Protein AF-A0A2G9LQ14-F1 (afdb_monomer)

Radius of gyration: 19.02 Å; Cα contacts (8 Å, |Δi|>4): 353; chains: 1; bounding box: 50×39×52 Å

Sequence (218 aa):
MVTSELLLNKRNDLEQLVGHGHMELAAYDLLLHARLEYNSDLERATEEILTAMDCNYQSELSEKLTIRSKLTGLVETFGHKPAYIFVLNYDNNIHKEHAVSANYSRDCIGKHITDKEILPDMKKIAYEDNAILFDPKGYIVATNTILVNVDPSDIIGGRRGGNEELGFANKVGSRHHFAIGASYHLLGTVVYTLSETGHVRRFVQGKITFSTVDHETK

Mean predicted aligned error: 5.51 Å

Solvent-accessible surface area (backbone atoms only — not comparable to full-atom values): 11987 Å² total; per-residue (Å²): 129,68,48,72,65,56,53,58,56,48,49,54,56,48,42,70,74,52,58,86,40,61,63,61,52,33,53,49,50,53,53,48,48,55,52,54,51,48,52,52,52,48,51,50,54,39,50,51,51,52,56,70,65,62,64,84,63,89,63,59,71,70,57,55,53,51,52,49,52,51,47,42,51,47,52,60,71,74,46,91,54,55,33,47,34,42,34,35,42,46,47,70,92,80,42,47,86,36,48,50,61,56,98,71,89,58,93,45,53,71,40,44,65,80,42,75,84,38,54,72,49,48,63,70,51,23,76,46,64,58,26,33,34,19,26,78,86,33,28,27,75,44,51,50,21,42,76,36,90,27,66,45,35,62,74,65,74,67,41,96,62,61,45,60,79,61,45,39,76,57,92,70,62,67,71,58,46,46,38,31,9,35,9,44,65,38,74,82,25,44,20,37,34,36,38,67,73,60,42,43,40,33,16,44,69,41,34,45,75,40,52,72,52,80,82,27,56,119

Structure (mmCIF, N/CA/C/O backbone):
data_AF-A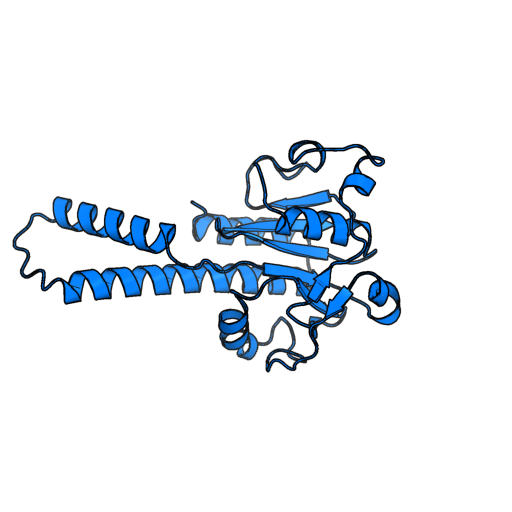0A2G9LQ14-F1
#
_entry.id   AF-A0A2G9LQ14-F1
#
loop_
_atom_site.group_PDB
_atom_site.id
_atom_site.type_symbol
_atom_site.label_atom_id
_atom_site.label_alt_id
_atom_site.label_comp_id
_atom_site.label_asym_id
_atom_site.label_entity_id
_atom_site.label_seq_id
_atom_site.pdbx_PDB_ins_code
_atom_site.Cartn_x
_atom_site.Cartn_y
_atom_site.Cartn_z
_atom_site.occupancy
_atom_site.B_iso_or_equiv
_atom_site.auth_seq_id
_atom_site.auth_comp_id
_atom_site.auth_asym_id
_atom_site.auth_atom_id
_atom_site.pdbx_PDB_model_num
ATOM 1 N N . MET A 1 1 ? -5.863 11.973 11.041 1.00 62.75 1 MET A N 1
ATOM 2 C CA . MET A 1 1 ? -6.252 10.555 10.900 1.00 62.75 1 MET A CA 1
ATOM 3 C C . MET A 1 1 ? -6.837 10.382 9.514 1.00 62.75 1 MET A C 1
ATOM 5 O O . MET A 1 1 ? -7.622 11.231 9.113 1.00 62.75 1 MET A O 1
ATOM 9 N N . VAL A 1 2 ? -6.433 9.347 8.778 1.00 79.12 2 VAL A N 1
ATOM 10 C CA . VAL A 1 2 ? -7.028 9.054 7.468 1.00 79.12 2 VAL A CA 1
ATOM 11 C C . VAL A 1 2 ? -8.429 8.490 7.676 1.00 79.12 2 VAL A C 1
ATOM 13 O O . VAL A 1 2 ? -8.584 7.474 8.357 1.00 79.12 2 VAL A O 1
ATOM 16 N N . THR A 1 3 ? -9.437 9.160 7.121 1.00 83.69 3 THR A N 1
ATOM 17 C CA . THR A 1 3 ? -10.833 8.716 7.189 1.00 83.69 3 THR A CA 1
ATOM 18 C C . THR A 1 3 ? -11.127 7.695 6.091 1.00 83.69 3 THR A C 1
ATOM 20 O O . THR A 1 3 ? -10.513 7.714 5.023 1.00 83.69 3 THR A O 1
ATOM 23 N N . SER A 1 4 ? -12.095 6.810 6.336 1.00 83.69 4 SER A N 1
ATOM 24 C CA . SER A 1 4 ? -12.601 5.879 5.318 1.00 83.69 4 SER A CA 1
ATOM 25 C C . SER A 1 4 ? -13.111 6.621 4.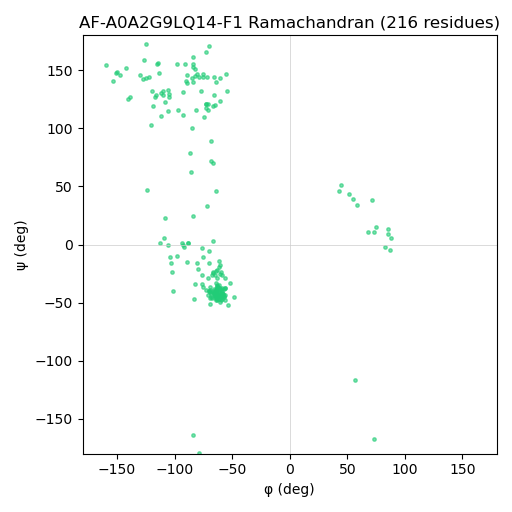079 1.00 83.69 4 SER A C 1
ATOM 27 O O . SER A 1 4 ? -12.864 6.195 2.957 1.00 83.69 4 SER A O 1
ATOM 29 N N . GLU A 1 5 ? -13.762 7.768 4.286 1.00 87.62 5 GLU A N 1
ATOM 30 C CA . GLU A 1 5 ? -14.244 8.647 3.219 1.00 87.62 5 GLU A CA 1
ATOM 31 C C . GLU A 1 5 ? -13.101 9.192 2.354 1.00 87.62 5 GLU A C 1
ATOM 33 O O . GLU A 1 5 ? -13.191 9.154 1.130 1.00 87.62 5 GLU A O 1
ATOM 38 N N . LEU A 1 6 ? -11.989 9.626 2.963 1.00 90.06 6 LEU A N 1
ATOM 39 C CA . LEU A 1 6 ? -10.814 10.081 2.218 1.00 90.06 6 LEU A CA 1
ATOM 40 C C . LEU A 1 6 ? -10.253 8.967 1.328 1.00 90.06 6 LEU A C 1
ATOM 42 O O . LEU A 1 6 ? -9.937 9.222 0.169 1.00 90.06 6 LEU A O 1
ATOM 46 N N . LEU A 1 7 ? -10.136 7.741 1.844 1.00 90.69 7 LEU A N 1
ATOM 47 C CA . LEU A 1 7 ? -9.637 6.614 1.053 1.00 90.69 7 LEU A CA 1
ATOM 48 C C . LEU A 1 7 ? -10.594 6.246 -0.088 1.00 90.69 7 LEU A C 1
ATOM 50 O O . LEU A 1 7 ? -10.158 6.026 -1.213 1.00 90.69 7 LEU A O 1
ATOM 54 N N . LEU A 1 8 ? -11.901 6.237 0.171 1.00 90.69 8 LEU A N 1
ATOM 55 C CA . LEU A 1 8 ? -12.906 5.994 -0.866 1.00 90.69 8 LEU A CA 1
ATOM 56 C C . LEU A 1 8 ? -12.853 7.062 -1.965 1.00 90.69 8 LEU A C 1
ATOM 58 O O . LEU A 1 8 ? -12.862 6.724 -3.145 1.00 90.69 8 LEU A O 1
ATOM 62 N N . ASN A 1 9 ? -12.718 8.337 -1.598 1.00 91.00 9 ASN A N 1
ATOM 63 C CA . ASN A 1 9 ? -12.572 9.423 -2.567 1.00 91.00 9 ASN A CA 1
ATOM 64 C C . ASN A 1 9 ? -11.277 9.275 -3.378 1.00 91.00 9 ASN A C 1
ATOM 66 O O . ASN A 1 9 ? -11.289 9.384 -4.602 1.00 91.00 9 ASN A O 1
ATOM 70 N N . LYS A 1 10 ? -10.169 8.939 -2.711 1.00 93.75 10 LYS A N 1
ATOM 71 C CA . LYS A 1 10 ? -8.866 8.723 -3.351 1.00 93.75 10 LYS A CA 1
ATOM 72 C C . LYS A 1 10 ? -8.839 7.496 -4.265 1.00 93.75 10 LYS A C 1
ATOM 74 O O . LYS A 1 10 ? -8.062 7.479 -5.214 1.00 93.75 10 LYS A O 1
ATOM 79 N N . ARG A 1 11 ? -9.706 6.503 -4.053 1.00 94.56 11 ARG A N 1
ATOM 80 C CA . ARG A 1 11 ? -9.895 5.393 -4.998 1.00 94.56 11 ARG A CA 1
ATOM 81 C C . ARG A 1 11 ? -10.334 5.892 -6.379 1.00 94.56 11 ARG A C 1
ATOM 83 O O . ARG A 1 11 ? -9.811 5.419 -7.382 1.00 94.56 11 ARG A O 1
ATOM 90 N N . ASN A 1 12 ? -11.253 6.858 -6.432 1.00 92.19 12 ASN A N 1
ATOM 91 C CA . ASN A 1 12 ? -11.733 7.425 -7.696 1.00 92.19 12 ASN A CA 1
ATOM 92 C C . ASN A 1 12 ? -10.627 8.210 -8.416 1.00 92.19 12 ASN A C 1
ATOM 94 O O . ASN A 1 12 ? -10.478 8.082 -9.629 1.00 92.19 12 ASN A O 1
ATOM 98 N N . ASP A 1 13 ? -9.819 8.972 -7.669 1.00 93.31 13 ASP A N 1
ATOM 99 C CA . ASP A 1 13 ? -8.634 9.653 -8.214 1.00 93.31 13 ASP A CA 1
ATOM 100 C C . ASP A 1 13 ? -7.661 8.634 -8.836 1.00 93.31 13 ASP A C 1
ATOM 102 O O . ASP A 1 13 ? -7.127 8.853 -9.925 1.00 93.31 13 ASP A O 1
ATOM 106 N N . LEU A 1 14 ? -7.447 7.496 -8.162 1.00 95.06 14 LEU A N 1
ATOM 107 C CA . LEU A 1 14 ? -6.598 6.425 -8.679 1.00 95.06 14 LEU A CA 1
ATOM 108 C C . LEU A 1 14 ? -7.179 5.808 -9.955 1.00 95.06 14 LEU A C 1
ATOM 110 O O . LEU A 1 14 ? -6.438 5.594 -10.907 1.00 95.06 14 LEU A O 1
ATOM 114 N N . GLU A 1 15 ? -8.485 5.548 -9.998 1.00 94.94 15 GLU A N 1
ATOM 115 C CA . GLU A 1 15 ? -9.174 5.015 -11.180 1.00 94.94 15 GLU A CA 1
ATOM 116 C C . GLU A 1 15 ? -9.036 5.933 -12.398 1.00 94.94 15 GLU A C 1
ATOM 118 O O . GLU A 1 15 ? -8.765 5.455 -13.499 1.00 94.94 15 GLU A O 1
ATOM 123 N N . GLN A 1 16 ? -9.100 7.251 -12.205 1.00 93.50 16 GLN A N 1
ATOM 124 C CA . GLN A 1 16 ? -8.811 8.212 -13.274 1.00 93.50 16 GLN A CA 1
ATOM 125 C C . GLN A 1 16 ? -7.344 8.170 -13.721 1.00 93.50 16 GLN A C 1
ATOM 127 O O . GLN A 1 16 ? -7.066 8.289 -14.914 1.00 93.50 16 GLN A O 1
ATOM 132 N N . LEU A 1 17 ? -6.409 7.987 -12.782 1.00 93.75 17 LEU A N 1
ATOM 133 C CA . LEU A 1 17 ? -4.974 7.925 -13.067 1.00 93.75 17 LEU A CA 1
ATOM 134 C C . LEU A 1 17 ? -4.585 6.670 -13.861 1.00 93.75 17 LEU A C 1
ATOM 136 O O . LEU A 1 17 ? -3.788 6.761 -14.794 1.00 93.75 17 LEU A O 1
ATOM 140 N N . VAL A 1 18 ? -5.102 5.500 -13.475 1.00 94.31 18 VAL A N 1
ATOM 141 C CA . VAL A 1 18 ? -4.690 4.202 -14.046 1.00 94.31 18 VAL A CA 1
ATOM 142 C C . VAL A 1 18 ? -5.634 3.695 -15.138 1.00 94.31 18 VAL A C 1
ATOM 144 O O . VAL A 1 18 ? -5.320 2.718 -15.818 1.00 94.31 18 VAL A O 1
ATOM 147 N N . GLY A 1 19 ? -6.797 4.329 -15.319 1.00 89.81 19 GLY A N 1
ATOM 148 C CA . GLY A 1 19 ? -7.824 3.901 -16.265 1.00 89.81 19 GLY A CA 1
ATOM 149 C C . GLY A 1 19 ? -8.270 2.462 -15.994 1.00 89.81 19 GLY A C 1
ATOM 150 O O . GLY A 1 19 ? -8.779 2.140 -14.926 1.00 89.81 19 GLY A O 1
ATOM 151 N N . HIS A 1 20 ? -8.031 1.561 -16.951 1.00 77.81 20 HIS A N 1
ATOM 152 C CA . HIS A 1 20 ? -8.345 0.129 -16.827 1.00 77.81 20 HIS A CA 1
ATOM 153 C C . HIS A 1 20 ? -7.258 -0.692 -16.103 1.00 77.81 20 HIS A C 1
ATOM 155 O O . HIS A 1 20 ? -7.146 -1.899 -16.318 1.00 77.81 20 HIS A O 1
ATOM 161 N N . GLY A 1 21 ? -6.438 -0.064 -15.255 1.00 82.12 21 GLY A N 1
ATOM 162 C CA . GLY A 1 21 ? -5.418 -0.722 -14.432 1.00 82.12 21 GLY A CA 1
ATOM 163 C C . GLY A 1 21 ? -6.012 -1.635 -13.353 1.00 82.12 21 GLY A C 1
ATOM 164 O O . GLY A 1 21 ? -5.937 -1.333 -12.165 1.00 82.12 21 GLY A O 1
ATOM 165 N N . HIS A 1 22 ? -6.598 -2.768 -13.753 1.00 89.25 22 HIS A N 1
ATOM 166 C CA . HIS A 1 22 ? -7.349 -3.669 -12.869 1.00 89.25 22 HIS A CA 1
ATOM 167 C C . HIS A 1 22 ? -6.537 -4.164 -11.665 1.00 89.25 22 HIS A C 1
ATOM 169 O O . HIS A 1 22 ? -7.078 -4.272 -10.567 1.00 89.25 22 HIS A O 1
ATOM 175 N N . MET A 1 23 ? -5.241 -4.431 -11.850 1.00 94.94 23 MET A N 1
ATOM 176 C CA . MET A 1 23 ? -4.362 -4.893 -10.771 1.00 94.94 23 MET A CA 1
ATOM 177 C C . MET A 1 23 ? -4.101 -3.800 -9.731 1.00 94.94 23 MET A C 1
ATOM 179 O O . MET A 1 23 ? -4.090 -4.071 -8.537 1.00 94.94 23 MET A O 1
ATOM 183 N N . GLU A 1 24 ? -3.923 -2.560 -10.177 1.00 97.19 24 GLU A N 1
ATOM 184 C CA . GLU A 1 24 ? -3.645 -1.414 -9.309 1.00 97.19 24 GLU A CA 1
ATOM 185 C C . GLU A 1 24 ? -4.866 -1.035 -8.469 1.00 97.19 24 GLU A C 1
ATOM 187 O O . GLU A 1 24 ? -4.744 -0.774 -7.272 1.00 97.19 24 GLU A O 1
ATOM 192 N N . LEU A 1 25 ? -6.055 -1.083 -9.075 1.00 97.06 25 LEU A N 1
ATOM 193 C CA . LEU A 1 25 ? -7.315 -0.897 -8.359 1.00 97.06 25 LEU A CA 1
ATOM 194 C C . LEU A 1 25 ? -7.558 -2.019 -7.348 1.00 97.06 25 LEU A C 1
ATOM 196 O O . LEU A 1 25 ? -7.894 -1.733 -6.203 1.00 97.06 25 LEU A O 1
ATOM 200 N N . ALA A 1 26 ? -7.311 -3.278 -7.723 1.00 96.88 26 ALA A N 1
ATOM 201 C CA . ALA A 1 26 ? -7.425 -4.403 -6.798 1.00 96.88 26 ALA A CA 1
ATOM 202 C C . ALA A 1 26 ? -6.430 -4.296 -5.629 1.00 96.88 26 ALA A C 1
ATOM 204 O O . ALA A 1 26 ? -6.802 -4.520 -4.479 1.00 96.88 26 ALA A O 1
ATOM 205 N N . ALA A 1 27 ? -5.183 -3.896 -5.898 1.00 97.38 27 ALA A N 1
ATOM 206 C CA . ALA A 1 27 ? -4.180 -3.649 -4.866 1.00 97.38 27 ALA A CA 1
ATOM 207 C C . ALA A 1 27 ? -4.641 -2.566 -3.886 1.00 97.38 27 ALA A C 1
ATOM 209 O O . ALA A 1 27 ? -4.571 -2.760 -2.672 1.00 97.38 27 ALA A O 1
ATOM 210 N N . TYR A 1 28 ? -5.153 -1.447 -4.402 1.00 97.31 28 TYR A N 1
ATOM 211 C CA . TYR A 1 28 ? -5.706 -0.382 -3.573 1.00 97.31 28 TYR A CA 1
ATOM 212 C C . TYR A 1 28 ? -6.893 -0.868 -2.735 1.00 97.31 28 TYR A C 1
ATOM 214 O O . TYR A 1 28 ? -6.948 -0.589 -1.538 1.00 97.31 28 TYR A O 1
ATOM 222 N N . ASP A 1 29 ? -7.802 -1.636 -3.336 1.00 96.12 29 ASP A N 1
ATOM 223 C CA . ASP A 1 29 ? -8.986 -2.177 -2.667 1.00 96.12 29 ASP A CA 1
ATOM 224 C C . ASP A 1 29 ? -8.610 -3.134 -1.521 1.00 96.12 29 ASP A C 1
ATOM 226 O O . ASP A 1 29 ? -9.234 -3.088 -0.460 1.00 96.12 29 ASP A O 1
ATOM 230 N N . LEU A 1 30 ? -7.540 -3.926 -1.664 1.00 96.19 30 LEU A N 1
ATOM 231 C CA . LEU A 1 30 ? -6.997 -4.741 -0.570 1.00 96.19 30 LEU A CA 1
ATOM 232 C C . LEU A 1 30 ? -6.446 -3.886 0.584 1.00 96.19 30 LEU A C 1
ATOM 234 O O . LEU A 1 30 ? -6.714 -4.180 1.752 1.00 96.19 30 LEU A O 1
ATOM 238 N N . LEU A 1 31 ? -5.699 -2.817 0.283 1.00 95.69 31 LEU A N 1
ATOM 239 C CA . LEU A 1 31 ? -5.171 -1.905 1.310 1.00 95.69 31 LEU A CA 1
ATOM 240 C C . LEU A 1 31 ? -6.298 -1.153 2.030 1.00 95.69 31 LEU A C 1
ATOM 242 O O . LEU A 1 31 ? -6.266 -1.002 3.254 1.00 95.69 31 LEU A O 1
ATOM 246 N N . LEU A 1 32 ? -7.313 -0.719 1.279 1.00 94.56 32 LEU A N 1
ATOM 247 C CA . LEU A 1 32 ? -8.524 -0.110 1.815 1.00 94.56 32 LEU A CA 1
ATOM 248 C C . LEU A 1 32 ? -9.262 -1.088 2.731 1.00 94.56 32 LEU A C 1
ATOM 250 O O . LEU A 1 32 ? -9.580 -0.727 3.864 1.00 94.56 32 LEU A O 1
ATOM 254 N N . HIS A 1 33 ? -9.484 -2.328 2.285 1.00 93.88 33 HIS A N 1
ATOM 255 C CA . HIS A 1 33 ? -10.141 -3.355 3.091 1.00 93.88 33 HIS A CA 1
ATOM 256 C C . HIS A 1 33 ? -9.409 -3.580 4.415 1.00 93.88 33 HIS A C 1
ATOM 258 O O . HIS A 1 33 ? -10.036 -3.538 5.471 1.00 93.88 33 HIS A O 1
ATOM 264 N N . ALA A 1 34 ? -8.082 -3.740 4.384 1.00 92.62 34 ALA A N 1
ATOM 265 C CA . ALA A 1 34 ? -7.292 -3.931 5.598 1.00 92.62 34 ALA A CA 1
ATOM 266 C C . ALA A 1 34 ? -7.445 -2.764 6.589 1.00 92.62 34 ALA A C 1
ATOM 268 O O . ALA A 1 34 ? -7.510 -2.976 7.801 1.00 92.62 34 ALA A O 1
ATOM 269 N N . ARG A 1 35 ? -7.542 -1.524 6.091 1.00 91.25 35 ARG A N 1
ATOM 270 C CA . ARG A 1 35 ? -7.769 -0.350 6.943 1.00 91.25 35 ARG A CA 1
ATOM 271 C C . ARG A 1 35 ? -9.186 -0.307 7.516 1.00 91.25 35 ARG A C 1
ATOM 273 O O . ARG A 1 35 ? -9.341 0.005 8.696 1.00 91.25 35 ARG A O 1
ATOM 280 N N . LEU A 1 36 ? -10.204 -0.593 6.706 1.00 90.69 36 LEU A N 1
ATOM 281 C CA . LEU A 1 36 ? -11.602 -0.623 7.151 1.00 90.69 36 LEU A CA 1
ATOM 282 C C . LEU A 1 36 ? -11.829 -1.709 8.203 1.00 90.69 36 LEU A C 1
ATOM 284 O O . LEU A 1 36 ? -12.467 -1.455 9.222 1.00 90.69 36 LEU A O 1
ATOM 288 N N . GLU A 1 37 ? -11.259 -2.890 7.984 1.00 89.81 37 GLU A N 1
ATOM 289 C CA . GLU A 1 37 ? -11.338 -4.000 8.924 1.00 89.81 37 GLU A CA 1
ATOM 290 C C . GLU A 1 37 ? -10.644 -3.666 10.248 1.00 89.81 37 GLU A C 1
ATOM 292 O O . GLU A 1 37 ? -11.234 -3.862 11.307 1.00 89.81 37 GLU A O 1
ATOM 297 N N . TYR A 1 38 ? -9.449 -3.063 10.206 1.00 89.50 38 TYR A N 1
ATOM 298 C CA . TYR A 1 38 ? -8.774 -2.583 11.414 1.00 89.50 38 TYR A CA 1
ATOM 299 C C . TYR A 1 38 ? -9.624 -1.571 12.196 1.00 89.50 38 TYR A C 1
ATOM 301 O O . TYR A 1 38 ? -9.704 -1.652 13.420 1.00 89.50 38 TYR A O 1
ATOM 309 N N . ASN A 1 39 ? -10.281 -0.630 11.510 1.00 87.69 39 ASN A N 1
ATOM 310 C CA . ASN A 1 39 ? -11.163 0.334 12.170 1.00 87.69 39 ASN A CA 1
ATOM 311 C C . ASN A 1 39 ? -12.368 -0.362 12.829 1.00 87.69 39 ASN A C 1
ATOM 313 O O . ASN A 1 39 ? -12.737 -0.009 13.946 1.00 87.69 39 ASN A O 1
ATOM 317 N N . SER A 1 40 ? -12.946 -1.376 12.179 1.00 89.12 40 SER A N 1
ATOM 318 C CA . SER A 1 40 ? -14.042 -2.164 12.755 1.00 89.12 40 SER A CA 1
ATOM 319 C C . SER A 1 40 ? -13.590 -2.981 13.973 1.00 89.12 40 SER A C 1
ATOM 321 O O . SER A 1 40 ? -14.281 -3.007 14.992 1.00 89.12 40 SER A O 1
ATOM 323 N N . ASP A 1 41 ? -12.405 -3.595 13.912 1.00 88.25 41 ASP A N 1
ATOM 324 C CA . ASP A 1 41 ? -11.814 -4.325 15.038 1.00 88.25 41 ASP A CA 1
ATOM 325 C C . ASP A 1 41 ? -11.513 -3.387 16.224 1.00 88.25 41 ASP A C 1
ATOM 327 O O . ASP A 1 41 ? -11.749 -3.755 17.377 1.00 88.25 41 ASP A O 1
ATOM 331 N N . LEU A 1 42 ? -11.055 -2.161 15.950 1.00 87.56 42 LEU A N 1
ATOM 332 C CA . LEU A 1 42 ? -10.821 -1.110 16.945 1.00 87.56 42 LEU A CA 1
ATOM 333 C C . LEU A 1 42 ? -12.119 -0.679 17.645 1.00 87.56 42 LEU A C 1
ATOM 335 O O . LEU A 1 42 ? -12.150 -0.534 18.872 1.00 87.56 42 LEU A O 1
ATOM 339 N N . GLU A 1 43 ? -13.191 -0.472 16.879 1.00 87.12 43 GLU A N 1
ATOM 340 C CA . GLU A 1 43 ? -14.513 -0.154 17.421 1.00 87.12 43 GLU A CA 1
ATOM 341 C C . GLU A 1 43 ? -15.0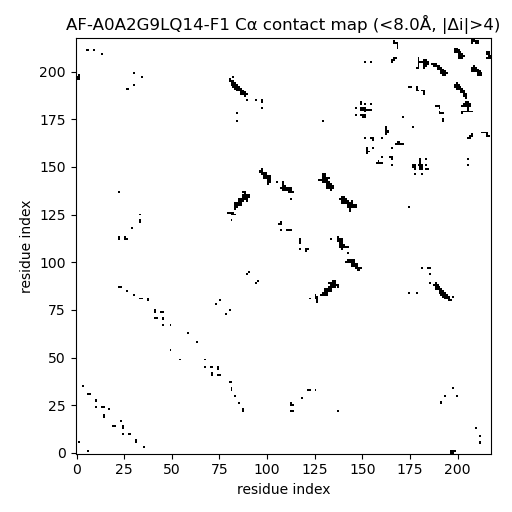29 -1.288 18.305 1.00 87.12 43 GLU A C 1
ATOM 343 O O . GLU A 1 43 ? -15.427 -1.035 19.442 1.00 87.12 43 GLU A O 1
ATOM 348 N N . ARG A 1 44 ? -14.938 -2.539 17.837 1.00 89.38 44 ARG A N 1
ATOM 349 C CA . ARG A 1 44 ? -15.354 -3.712 18.616 1.00 89.38 44 ARG A CA 1
ATOM 350 C C . ARG A 1 44 ? -14.570 -3.836 19.923 1.00 89.38 44 ARG A C 1
ATOM 352 O O . ARG A 1 44 ? -15.184 -3.972 20.975 1.00 89.38 44 ARG A O 1
ATOM 359 N N . ALA A 1 45 ? -13.243 -3.719 19.881 1.00 87.19 45 ALA A N 1
ATOM 360 C CA . ALA A 1 45 ? -12.407 -3.768 21.082 1.00 87.19 45 ALA A CA 1
ATOM 361 C C . ALA A 1 45 ? -12.760 -2.648 22.078 1.00 87.19 45 ALA A C 1
ATOM 363 O O . ALA A 1 45 ? -12.772 -2.863 23.289 1.00 87.19 45 ALA A O 1
ATOM 364 N N . THR A 1 46 ? -13.088 -1.452 21.575 1.00 86.00 46 THR A N 1
ATOM 365 C CA . THR A 1 46 ? -13.543 -0.338 22.420 1.00 86.00 46 THR A CA 1
ATOM 366 C C . THR A 1 46 ? -14.864 -0.683 23.121 1.00 86.00 46 THR A C 1
ATOM 368 O O . THR A 1 46 ? -14.979 -0.470 24.327 1.00 86.00 46 THR A O 1
ATOM 371 N N . GLU A 1 47 ? -15.844 -1.238 22.400 1.00 85.38 47 GLU A N 1
ATOM 372 C CA . GLU A 1 47 ? -17.132 -1.659 22.977 1.00 85.38 47 GLU A CA 1
ATOM 373 C C . GLU A 1 47 ? -16.987 -2.785 24.001 1.00 85.38 47 GLU A C 1
ATOM 375 O O . GLU A 1 47 ? -17.647 -2.769 25.041 1.00 85.38 47 GLU A O 1
ATOM 380 N N . GLU A 1 48 ? -16.111 -3.753 23.737 1.00 86.44 48 GLU A N 1
ATOM 381 C CA . GLU A 1 48 ? -15.826 -4.849 24.663 1.00 86.44 48 GLU A CA 1
ATOM 382 C C . GLU A 1 48 ? -15.250 -4.320 25.981 1.00 86.44 48 GLU A C 1
ATOM 384 O O . GLU A 1 48 ? -15.719 -4.711 27.049 1.00 86.44 48 GLU A O 1
ATOM 389 N N . ILE A 1 49 ? -14.302 -3.376 25.924 1.00 83.75 49 ILE A N 1
ATOM 390 C CA . ILE A 1 49 ? -13.750 -2.721 27.121 1.00 83.75 49 ILE A CA 1
ATOM 391 C C . ILE A 1 49 ? -14.843 -1.943 27.859 1.00 83.75 49 ILE A C 1
ATOM 393 O O . ILE A 1 49 ? -14.982 -2.092 29.071 1.00 83.75 49 ILE A O 1
ATOM 397 N N . LEU A 1 50 ? -15.645 -1.144 27.147 1.00 81.81 50 LEU A N 1
ATOM 398 C CA . LEU A 1 50 ? -16.742 -0.374 27.747 1.00 81.81 50 LEU A CA 1
ATOM 399 C C . LEU A 1 50 ? -17.767 -1.277 28.448 1.00 81.81 50 LEU A C 1
ATOM 401 O O . LEU A 1 50 ? -18.239 -0.942 29.537 1.00 81.81 50 LEU A O 1
ATOM 405 N N . THR A 1 51 ? -18.076 -2.426 27.844 1.00 83.38 51 THR A N 1
ATOM 406 C CA . THR A 1 51 ? -18.986 -3.436 28.399 1.00 83.38 51 THR A CA 1
ATOM 407 C C . THR A 1 51 ? -18.371 -4.121 29.620 1.00 83.38 51 THR A C 1
ATOM 409 O O . THR A 1 51 ? -19.025 -4.243 30.652 1.00 83.38 51 THR A O 1
ATOM 412 N N . ALA A 1 52 ? -17.102 -4.531 29.533 1.00 80.88 52 ALA A N 1
ATOM 413 C CA . ALA A 1 52 ? -16.383 -5.214 30.609 1.00 80.88 52 ALA A CA 1
ATOM 414 C C . ALA A 1 52 ? -16.118 -4.318 31.826 1.00 80.88 52 ALA A C 1
ATOM 416 O O . ALA A 1 52 ? -16.022 -4.817 32.944 1.00 80.88 52 ALA A O 1
ATOM 417 N N . MET A 1 53 ? -16.041 -3.000 31.630 1.00 76.19 53 MET A N 1
ATOM 418 C CA . MET A 1 53 ? -15.971 -2.024 32.720 1.00 76.19 53 MET A CA 1
ATOM 419 C C . MET A 1 53 ? -17.261 -1.957 33.564 1.00 76.19 53 MET A C 1
ATOM 421 O O . MET A 1 53 ? -17.325 -1.135 34.473 1.00 76.19 53 MET A O 1
ATOM 425 N N . ASP A 1 54 ? -18.265 -2.803 33.281 1.00 66.50 54 ASP A N 1
ATOM 426 C CA . ASP A 1 54 ? -19.575 -2.867 33.941 1.00 66.50 54 ASP A CA 1
ATOM 427 C C . ASP A 1 54 ? -20.153 -1.470 34.142 1.00 66.50 54 ASP A C 1
ATOM 429 O O . ASP A 1 54 ? -20.517 -1.032 35.237 1.00 66.50 54 ASP A O 1
ATOM 433 N N . CYS A 1 55 ? -20.162 -0.719 33.042 1.00 55.03 55 CYS A N 1
ATOM 434 C CA . CYS A 1 55 ? -20.713 0.612 33.001 1.00 55.03 55 CYS A CA 1
ATOM 435 C C . CYS A 1 55 ? -22.245 0.548 33.156 1.00 55.03 55 CYS A C 1
ATOM 437 O O . CYS A 1 55 ? -22.978 0.891 32.229 1.00 55.03 55 CYS A O 1
ATOM 439 N N . ASN A 1 56 ? -22.740 0.237 34.361 1.00 49.94 56 ASN A N 1
ATOM 440 C CA . ASN A 1 56 ? -24.035 0.668 34.907 1.00 49.94 56 ASN A CA 1
ATOM 441 C C . ASN A 1 56 ? -24.052 2.205 35.063 1.00 49.94 56 ASN A C 1
ATOM 443 O O . ASN A 1 56 ? -24.401 2.774 36.096 1.00 49.94 56 ASN A O 1
ATOM 447 N N . TYR A 1 57 ? -23.592 2.902 34.029 1.00 51.00 57 TYR A N 1
ATOM 448 C CA . TYR A 1 57 ? -23.271 4.311 34.040 1.00 51.00 57 TYR A CA 1
ATOM 449 C C . TYR A 1 57 ? -24.556 5.096 33.785 1.00 51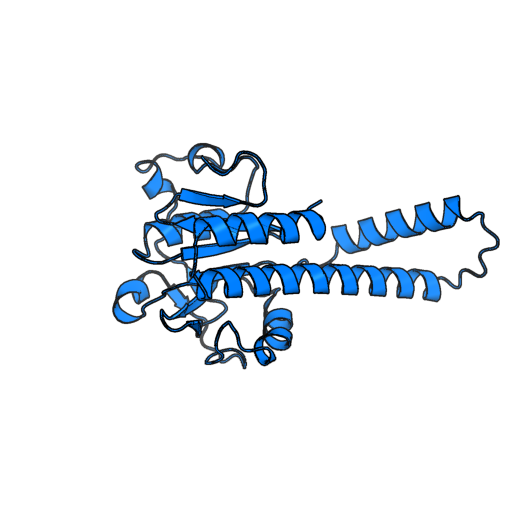.00 57 TYR A C 1
ATOM 451 O O . TYR A 1 57 ? -24.990 5.273 32.640 1.00 51.00 57 TYR A O 1
ATOM 459 N N . GLN A 1 58 ? -25.131 5.617 34.868 1.00 54.50 58 GLN A N 1
ATOM 460 C CA . GLN A 1 58 ? -26.052 6.755 34.847 1.00 54.50 58 GLN A CA 1
ATOM 461 C C . GLN A 1 58 ? -25.314 8.084 34.551 1.00 54.50 58 GLN A C 1
ATOM 463 O O . GLN A 1 58 ? -25.686 9.122 35.085 1.00 54.50 58 GLN A O 1
ATOM 468 N N . SER A 1 59 ? -24.245 8.082 33.743 1.00 59.56 59 SER A N 1
ATOM 469 C CA . SER A 1 59 ? -23.619 9.330 33.287 1.00 59.56 59 SER A CA 1
ATOM 470 C C . SER A 1 59 ? -24.351 9.913 32.091 1.00 59.56 59 SER A C 1
ATOM 472 O O . SER A 1 59 ? -24.924 9.192 31.263 1.00 59.56 59 SER A O 1
ATOM 474 N N . GLU A 1 60 ? -24.283 11.238 31.984 1.00 68.81 60 GLU A N 1
ATOM 475 C CA . GLU A 1 60 ? -24.702 11.973 30.801 1.00 68.81 60 GLU A CA 1
ATOM 476 C C . GLU A 1 60 ? -23.983 11.457 29.542 1.00 68.81 60 GLU A C 1
ATOM 478 O O . GLU A 1 60 ? -22.819 11.048 29.562 1.00 68.81 60 GLU A O 1
ATOM 483 N N . LEU A 1 61 ? -24.685 11.503 28.408 1.00 71.56 61 LEU A N 1
ATOM 484 C CA . LEU A 1 61 ? -24.197 11.051 27.101 1.00 71.56 61 LEU A CA 1
ATOM 485 C C . LEU A 1 61 ? -22.828 11.659 26.719 1.00 71.56 61 LEU A C 1
ATOM 487 O O . LEU A 1 61 ? -22.010 10.996 26.083 1.00 71.56 61 LEU A O 1
ATOM 491 N N . SER A 1 62 ? -22.567 12.899 27.134 1.00 73.62 62 SER A N 1
ATOM 492 C CA . SER A 1 62 ? -21.320 13.643 26.903 1.00 73.62 62 SER A CA 1
ATOM 493 C C . SER A 1 62 ? -20.090 12.970 27.529 1.00 73.62 62 SER A C 1
ATOM 495 O O . SER A 1 62 ? -19.025 12.891 26.907 1.00 73.62 62 SER A O 1
ATOM 497 N N . GLU A 1 63 ? -20.230 12.429 28.738 1.00 77.44 63 GLU A N 1
ATOM 498 C CA . GLU A 1 63 ? -19.149 11.759 29.457 1.00 77.44 63 GLU A CA 1
ATOM 499 C C . GLU A 1 63 ? -18.842 10.394 28.828 1.00 77.44 63 GLU A C 1
ATOM 501 O O . GLU A 1 63 ? -17.676 10.057 28.612 1.00 77.44 63 GLU A O 1
ATOM 506 N N . LYS A 1 64 ? -19.882 9.657 28.405 1.00 73.50 64 LYS A N 1
ATOM 507 C CA . LYS A 1 64 ? -19.736 8.388 27.668 1.00 73.50 64 LYS A CA 1
ATOM 508 C C . LYS A 1 64 ? -18.976 8.571 26.356 1.00 73.50 64 LYS A C 1
ATOM 510 O O . LYS A 1 64 ? -18.056 7.806 26.068 1.00 73.50 64 LYS A O 1
ATOM 515 N N . LEU A 1 65 ? -19.311 9.607 25.586 1.00 79.06 65 LEU A N 1
ATOM 516 C CA . LEU A 1 65 ? -18.607 9.940 24.343 1.00 79.06 65 LEU A CA 1
ATOM 517 C C . LEU A 1 65 ? -17.139 10.311 24.597 1.00 79.06 65 LEU A C 1
ATOM 519 O O . LEU A 1 65 ? -16.260 9.922 23.827 1.00 79.06 65 LEU A O 1
ATOM 523 N N . THR A 1 66 ? -16.860 11.002 25.705 1.00 84.81 66 THR A N 1
ATOM 524 C CA . THR A 1 66 ? -15.494 11.373 26.096 1.00 84.81 66 THR A CA 1
ATOM 525 C C . THR A 1 66 ? -14.657 10.148 26.470 1.00 84.81 66 THR A C 1
ATOM 527 O O . THR A 1 66 ? -13.523 10.017 26.007 1.00 84.81 66 THR A O 1
ATOM 530 N N . ILE A 1 67 ? -15.201 9.235 27.281 1.00 82.44 67 ILE A N 1
ATOM 531 C CA . ILE A 1 67 ? -14.520 7.990 27.671 1.00 82.44 67 ILE A CA 1
ATOM 532 C C . ILE A 1 67 ? -14.272 7.120 26.439 1.00 82.44 67 ILE A C 1
ATOM 534 O O . ILE A 1 67 ? -13.140 6.686 26.227 1.00 82.44 67 ILE A O 1
ATOM 538 N N . ARG A 1 68 ? -15.291 6.939 25.588 1.00 83.62 68 ARG A N 1
ATOM 539 C CA . ARG A 1 68 ? -15.169 6.213 24.318 1.00 83.62 68 ARG A CA 1
ATOM 540 C C . ARG A 1 68 ? -14.031 6.777 23.470 1.00 83.62 68 ARG A C 1
ATOM 542 O O . ARG A 1 68 ? -13.143 6.031 23.085 1.00 83.62 68 ARG A O 1
ATOM 549 N N . SER A 1 69 ? -14.015 8.090 23.235 1.00 84.81 69 SER A N 1
ATOM 550 C CA . SER A 1 69 ? -12.975 8.739 22.428 1.00 84.81 69 SER A CA 1
ATOM 551 C C . SER A 1 69 ? -11.568 8.526 23.001 1.00 84.81 69 SER A C 1
ATOM 553 O O . SER A 1 69 ? -10.643 8.215 22.250 1.00 84.81 69 SER A O 1
ATOM 555 N N . LYS A 1 70 ? -11.404 8.617 24.328 1.00 86.75 70 LYS A N 1
ATOM 556 C CA . LYS A 1 70 ? -10.121 8.339 24.992 1.00 86.75 70 LYS A CA 1
ATOM 557 C C . LYS A 1 70 ? -9.699 6.877 24.850 1.00 86.75 70 LYS A C 1
ATOM 559 O O . LYS A 1 70 ? -8.538 6.622 24.545 1.00 86.75 70 LYS A O 1
ATOM 564 N N . LEU A 1 71 ? -10.618 5.931 25.050 1.00 84.75 71 LEU A N 1
ATOM 565 C CA . LEU A 1 71 ? -10.344 4.499 24.911 1.00 84.75 71 LEU A CA 1
ATOM 566 C C . LEU A 1 71 ? -9.968 4.135 23.478 1.00 84.75 71 LEU A C 1
ATOM 568 O O . LEU A 1 71 ? -8.940 3.498 23.269 1.00 84.75 71 LEU A O 1
ATOM 572 N N . THR A 1 72 ? -10.732 4.608 22.493 1.00 84.19 72 THR A N 1
ATOM 573 C CA . THR A 1 72 ? -10.395 4.431 21.078 1.00 84.19 72 THR A CA 1
ATOM 574 C C . THR A 1 72 ? -9.013 5.005 20.776 1.00 84.19 72 THR A C 1
ATOM 576 O O . THR A 1 72 ? -8.205 4.328 20.149 1.00 84.19 72 THR A O 1
ATOM 579 N N . GLY A 1 73 ? -8.689 6.198 21.290 1.00 82.94 73 GLY A N 1
ATOM 580 C CA . GLY A 1 73 ? -7.359 6.791 21.135 1.00 82.94 73 GLY A CA 1
ATOM 581 C C . GLY A 1 73 ? -6.236 5.964 21.774 1.00 82.94 73 GLY A C 1
ATOM 582 O O . GLY A 1 73 ? -5.149 5.873 21.207 1.00 82.94 73 GLY A O 1
ATOM 583 N N . LEU A 1 74 ? -6.481 5.320 22.919 1.00 83.31 74 LEU A N 1
ATOM 584 C CA . LEU A 1 74 ? -5.514 4.428 23.568 1.00 83.31 74 LEU A CA 1
ATOM 585 C C . LEU A 1 74 ? -5.300 3.144 22.766 1.00 83.31 74 LEU A C 1
ATOM 587 O O . LEU A 1 74 ? -4.156 2.813 22.454 1.00 83.31 74 LEU A O 1
ATOM 591 N N . VAL A 1 75 ? -6.379 2.446 22.397 1.00 80.75 75 VAL A N 1
ATOM 592 C CA . VAL A 1 75 ? -6.287 1.220 21.591 1.00 80.75 75 VAL A CA 1
ATOM 593 C C . VAL A 1 75 ? -5.662 1.530 20.234 1.00 80.75 75 VAL A C 1
ATOM 595 O O . VAL A 1 75 ? -4.854 0.757 19.742 1.00 80.75 75 VAL A O 1
ATOM 598 N N . GLU A 1 76 ? -5.929 2.697 19.654 1.00 82.62 76 GLU A N 1
ATOM 599 C CA . GLU A 1 76 ? -5.260 3.124 18.430 1.00 82.62 76 GLU A CA 1
ATOM 600 C C . GLU A 1 76 ? -3.778 3.456 18.648 1.00 82.62 76 GLU A C 1
ATOM 602 O O . GLU A 1 76 ? -2.960 3.200 17.771 1.00 82.62 76 GLU A O 1
ATOM 607 N N . THR A 1 77 ? -3.399 4.046 19.780 1.00 81.38 77 THR A N 1
ATOM 608 C CA . THR A 1 77 ? -1.997 4.409 20.045 1.00 81.38 77 THR A CA 1
ATOM 609 C C . THR A 1 77 ? -1.130 3.175 20.271 1.00 81.38 77 THR A C 1
ATOM 611 O O . THR A 1 77 ? -0.001 3.127 19.787 1.00 81.38 77 THR A O 1
ATOM 614 N N . PHE A 1 78 ? -1.658 2.184 20.990 1.00 78.75 78 PHE A N 1
ATOM 615 C CA . PHE A 1 78 ? -0.910 0.995 21.404 1.00 78.75 78 PHE A CA 1
ATOM 616 C C . PHE A 1 78 ? -1.240 -0.262 20.590 1.00 78.75 78 PHE A C 1
ATOM 618 O O . PHE A 1 78 ? -0.540 -1.264 20.705 1.00 78.75 78 PHE A O 1
ATOM 625 N N . GLY A 1 79 ? -2.290 -0.227 19.771 1.00 75.31 79 GLY A N 1
ATOM 626 C CA . GLY A 1 79 ? -2.677 -1.323 18.894 1.00 75.31 79 GLY A CA 1
ATOM 627 C C . GLY A 1 79 ? -1.718 -1.485 17.719 1.00 75.31 79 GLY A C 1
ATOM 628 O O . GLY A 1 79 ? -1.213 -0.512 17.155 1.00 75.31 79 GLY A O 1
ATOM 629 N N . HIS A 1 80 ? -1.494 -2.736 17.320 1.00 80.50 80 HIS A N 1
ATOM 630 C CA . HIS A 1 80 ? -0.753 -3.047 16.104 1.00 80.50 80 HIS A CA 1
ATOM 631 C C . HIS A 1 80 ? -1.596 -2.689 14.880 1.00 80.50 80 HIS A C 1
ATOM 633 O O . HIS A 1 80 ? -2.656 -3.269 14.646 1.00 80.50 80 HIS A O 1
ATOM 639 N N . LYS A 1 81 ? -1.122 -1.717 14.101 1.00 89.25 81 LYS A N 1
ATOM 640 C CA . LYS A 1 81 ? -1.796 -1.233 12.891 1.00 89.25 81 LYS A CA 1
ATOM 641 C C . LYS A 1 81 ? -1.318 -2.033 11.681 1.00 89.25 81 LYS A C 1
ATOM 643 O O . LYS A 1 81 ? -0.120 -2.303 11.601 1.00 89.25 81 LYS A O 1
ATOM 648 N N . PRO A 1 82 ? -2.209 -2.383 10.738 1.00 91.94 82 PRO A N 1
ATOM 649 C CA . PRO A 1 82 ? -1.797 -3.056 9.517 1.00 91.94 82 PRO A CA 1
ATOM 650 C C . PRO A 1 82 ? -0.891 -2.135 8.699 1.00 91.94 82 PRO A C 1
ATOM 652 O O . PRO A 1 82 ? -1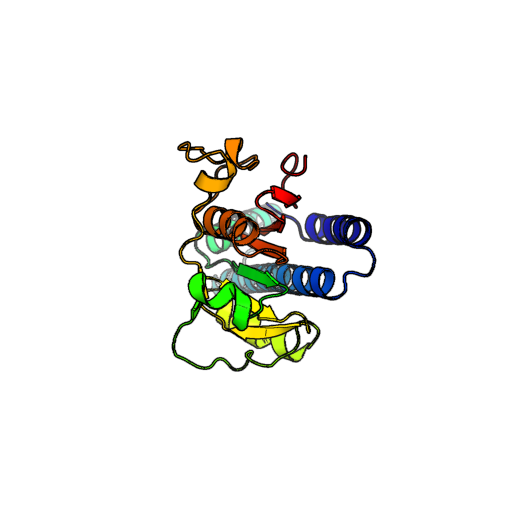.158 -0.934 8.580 1.00 91.94 82 PRO A O 1
ATOM 655 N N . ALA A 1 83 ? 0.154 -2.696 8.104 1.00 93.00 83 ALA A N 1
ATOM 656 C CA . ALA A 1 83 ? 1.019 -1.973 7.188 1.00 93.00 83 ALA A CA 1
ATOM 657 C C . ALA A 1 83 ? 1.549 -2.911 6.105 1.00 93.00 83 ALA A C 1
ATOM 659 O O . ALA A 1 83 ? 1.815 -4.078 6.359 1.00 93.00 83 ALA A O 1
ATOM 660 N N . TYR A 1 84 ? 1.724 -2.390 4.892 1.00 96.12 84 TYR A N 1
ATOM 661 C CA . TYR A 1 84 ? 2.099 -3.207 3.738 1.00 96.12 84 TYR A CA 1
ATOM 662 C C . TYR A 1 84 ? 3.080 -2.495 2.818 1.00 96.12 84 TYR A C 1
ATOM 664 O O . TYR A 1 84 ? 3.041 -1.268 2.688 1.00 96.12 84 TYR A O 1
ATOM 672 N N . ILE A 1 85 ? 3.894 -3.290 2.123 1.00 97.50 85 ILE A N 1
ATOM 673 C CA . ILE A 1 85 ? 4.489 -2.941 0.830 1.00 97.50 85 ILE A CA 1
ATOM 674 C C . ILE A 1 85 ? 3.984 -3.970 -0.183 1.00 97.50 85 ILE A C 1
ATOM 676 O O . ILE A 1 85 ? 4.261 -5.158 -0.028 1.00 97.50 85 ILE A O 1
ATOM 680 N N . PHE A 1 86 ? 3.270 -3.538 -1.217 1.00 98.31 86 PHE A N 1
ATOM 681 C CA . PHE A 1 86 ? 2.925 -4.383 -2.362 1.00 98.31 86 PHE A CA 1
ATOM 682 C C . PHE A 1 86 ? 3.801 -3.995 -3.545 1.00 98.31 86 PHE A C 1
ATOM 684 O O . PHE A 1 86 ? 3.871 -2.818 -3.887 1.00 98.31 86 PHE A O 1
ATOM 691 N N . VAL A 1 87 ? 4.441 -4.968 -4.184 1.00 98.38 87 VAL A N 1
ATOM 692 C CA . VAL A 1 87 ? 5.196 -4.780 -5.427 1.00 98.38 87 VAL A CA 1
ATOM 693 C C . VAL A 1 87 ? 4.445 -5.499 -6.537 1.00 98.38 87 VAL A C 1
ATOM 695 O O . VAL A 1 87 ? 4.365 -6.725 -6.538 1.00 98.38 87 VAL A O 1
ATOM 698 N N . LEU A 1 88 ? 3.869 -4.734 -7.458 1.00 98.50 88 LEU A N 1
ATOM 699 C CA . LEU A 1 88 ? 3.127 -5.240 -8.609 1.00 98.50 88 LEU A CA 1
ATOM 700 C C . LEU A 1 88 ? 4.054 -5.421 -9.815 1.00 98.50 88 LEU A C 1
ATOM 702 O O . LEU A 1 88 ? 5.063 -4.723 -9.930 1.00 98.50 88 LEU A O 1
ATOM 706 N N . ASN A 1 89 ? 3.678 -6.310 -10.739 1.00 97.44 89 ASN A N 1
ATOM 707 C CA . ASN A 1 89 ? 4.460 -6.662 -11.934 1.00 97.44 89 ASN A CA 1
ATOM 708 C C . ASN A 1 89 ? 5.866 -7.206 -11.623 1.00 97.44 89 ASN A C 1
ATOM 710 O O . ASN A 1 89 ? 6.818 -6.975 -12.368 1.00 97.44 89 ASN A O 1
ATOM 714 N N . TYR A 1 90 ? 6.021 -7.928 -10.517 1.00 97.88 90 TYR A N 1
ATOM 715 C CA . TYR A 1 90 ? 7.288 -8.547 -10.162 1.00 97.88 90 TYR A CA 1
ATOM 716 C C . TYR A 1 90 ? 7.598 -9.750 -11.072 1.00 97.88 90 TYR A C 1
ATOM 718 O O . TYR A 1 90 ? 6.893 -10.756 -11.042 1.00 97.88 90 TYR A O 1
ATOM 726 N N . ASP A 1 91 ? 8.684 -9.685 -11.845 1.00 96.69 91 ASP A N 1
ATOM 727 C CA . ASP A 1 91 ? 9.208 -10.814 -12.618 1.00 96.69 91 ASP A CA 1
ATOM 728 C C . ASP A 1 91 ? 10.480 -11.376 -11.969 1.00 96.69 91 ASP A C 1
ATOM 730 O O . ASP A 1 91 ? 11.525 -10.727 -11.953 1.00 96.69 91 ASP A O 1
ATOM 734 N N . ASN A 1 92 ? 10.422 -12.616 -11.480 1.00 93.94 92 ASN A N 1
ATOM 735 C CA . ASN A 1 92 ? 11.560 -13.281 -10.843 1.00 93.94 92 ASN A CA 1
ATOM 736 C C . ASN A 1 92 ? 12.781 -13.444 -11.774 1.00 93.94 92 ASN A C 1
ATOM 738 O O . ASN A 1 92 ? 13.913 -13.524 -11.304 1.00 93.94 92 ASN A O 1
ATOM 742 N N . ASN A 1 93 ? 12.596 -13.488 -13.094 1.00 94.56 93 ASN A N 1
ATOM 743 C CA . ASN A 1 93 ? 13.724 -13.593 -14.022 1.00 94.56 93 ASN A CA 1
ATOM 744 C C . ASN A 1 93 ? 14.544 -12.301 -14.081 1.00 94.56 93 ASN A C 1
ATOM 746 O O . ASN A 1 93 ? 15.747 -12.359 -14.331 1.00 94.56 93 ASN A O 1
ATOM 750 N N . ILE A 1 94 ? 13.893 -11.162 -13.836 1.00 95.38 94 ILE A N 1
ATOM 751 C CA . ILE A 1 94 ? 14.470 -9.822 -13.967 1.00 95.38 94 ILE A CA 1
ATOM 752 C C . ILE A 1 94 ? 14.852 -9.268 -12.589 1.00 95.38 94 ILE A C 1
ATOM 754 O O . ILE A 1 94 ? 15.908 -8.674 -12.426 1.00 95.38 94 ILE A O 1
ATOM 758 N N . HIS A 1 95 ? 14.017 -9.495 -11.578 1.00 96.62 95 HIS A N 1
ATOM 759 C CA . HIS A 1 95 ? 14.047 -8.770 -10.307 1.00 96.62 95 HIS A CA 1
ATOM 760 C C . HIS A 1 95 ? 14.627 -9.560 -9.125 1.00 96.62 95 HIS A C 1
ATOM 762 O O . HIS A 1 95 ? 14.676 -9.045 -8.006 1.00 96.62 95 HIS A O 1
ATOM 768 N N . LYS A 1 96 ? 15.050 -10.816 -9.326 1.00 93.62 96 LYS A N 1
ATOM 769 C CA . LYS A 1 96 ? 15.519 -11.703 -8.239 1.00 93.62 96 LYS A CA 1
ATOM 770 C C . LYS A 1 96 ? 16.669 -11.142 -7.402 1.00 93.62 96 LYS A C 1
ATOM 772 O O . LYS A 1 96 ? 16.789 -11.491 -6.237 1.00 93.62 96 LYS A O 1
ATOM 777 N N . GLU A 1 97 ? 17.520 -10.287 -7.965 1.00 94.50 97 GLU A N 1
ATOM 778 C CA . GLU A 1 97 ? 18.672 -9.725 -7.243 1.00 94.50 97 GLU A CA 1
ATOM 779 C C . GLU A 1 97 ? 18.300 -8.633 -6.228 1.00 94.50 97 GLU A C 1
ATOM 781 O O . GLU A 1 97 ? 19.123 -8.252 -5.395 1.00 94.50 97 GLU A O 1
ATOM 786 N N . HIS A 1 98 ? 17.048 -8.170 -6.271 1.00 95.19 98 HIS A N 1
ATOM 787 C CA . HIS A 1 98 ? 16.510 -7.129 -5.399 1.00 95.19 98 HIS A CA 1
ATOM 788 C C . HIS A 1 98 ? 15.507 -7.660 -4.366 1.00 95.19 98 HIS A C 1
ATOM 790 O O . HIS A 1 98 ? 14.882 -6.880 -3.646 1.00 95.19 98 HIS A O 1
ATOM 796 N N . ALA A 1 99 ? 15.323 -8.980 -4.283 1.00 94.50 99 ALA A N 1
ATOM 797 C CA . ALA A 1 99 ? 14.315 -9.595 -3.432 1.00 94.50 99 ALA A CA 1
ATOM 798 C C . ALA A 1 99 ? 14.847 -10.863 -2.758 1.00 94.50 99 ALA A C 1
ATOM 800 O O . ALA A 1 99 ? 15.287 -11.799 -3.421 1.00 94.50 99 ALA A O 1
ATOM 801 N N . VAL A 1 100 ? 14.760 -10.912 -1.428 1.00 93.25 100 VAL A N 1
ATOM 802 C CA . VAL A 1 100 ? 15.072 -12.103 -0.631 1.00 93.25 100 VAL A CA 1
ATOM 803 C C . VAL A 1 100 ? 13.829 -12.498 0.154 1.00 93.25 100 VAL A C 1
ATOM 805 O O . VAL A 1 100 ? 13.474 -11.862 1.148 1.00 93.25 100 VAL A O 1
ATOM 808 N N . SER A 1 101 ? 13.137 -13.532 -0.315 1.00 85.94 101 SER A N 1
ATOM 809 C CA . SER A 1 101 ? 11.925 -14.039 0.331 1.00 85.94 101 SER A CA 1
ATOM 810 C C . SER A 1 101 ? 12.265 -14.964 1.493 1.00 85.94 101 SER A C 1
ATOM 812 O O . SER A 1 101 ? 13.231 -15.731 1.441 1.00 85.94 101 SER A O 1
ATOM 814 N N . ALA A 1 102 ? 11.453 -14.915 2.546 1.00 78.69 102 ALA A N 1
ATOM 815 C CA . ALA A 1 102 ? 11.573 -15.870 3.632 1.00 78.69 102 ALA A CA 1
ATOM 816 C C . ALA A 1 102 ? 11.233 -17.292 3.156 1.00 78.69 102 ALA A C 1
ATOM 818 O O . ALA A 1 102 ? 10.345 -17.499 2.331 1.00 78.69 102 ALA A O 1
ATOM 819 N N . ASN A 1 103 ? 11.939 -18.288 3.691 1.00 72.12 103 ASN A N 1
ATOM 820 C CA . ASN A 1 103 ? 11.795 -19.677 3.261 1.00 72.12 103 ASN A CA 1
ATOM 821 C C . ASN A 1 103 ? 10.649 -20.383 4.011 1.00 72.12 103 ASN A C 1
ATOM 823 O O . ASN A 1 103 ? 10.877 -21.309 4.788 1.00 72.12 103 ASN A O 1
ATOM 827 N N . TYR A 1 104 ? 9.419 -19.894 3.843 1.00 75.19 104 TYR A N 1
ATOM 828 C CA . TYR A 1 104 ? 8.212 -20.531 4.368 1.00 75.19 104 TYR A CA 1
ATOM 829 C C . TYR A 1 104 ? 6.994 -20.240 3.487 1.00 75.19 104 TYR A C 1
ATOM 831 O O . TYR A 1 104 ? 6.892 -19.188 2.863 1.00 75.19 104 TYR A O 1
ATOM 839 N N . SER A 1 105 ? 6.059 -21.189 3.440 1.00 78.00 105 SER A N 1
ATOM 840 C CA . SER A 1 105 ? 4.826 -21.061 2.660 1.00 78.00 105 SER A CA 1
ATOM 841 C C . SER A 1 105 ? 3.747 -20.316 3.457 1.00 78.00 105 SER A C 1
ATOM 843 O O . SER A 1 105 ? 3.640 -20.465 4.679 1.00 78.00 105 SER A O 1
ATOM 845 N N . ARG A 1 106 ? 2.963 -19.491 2.760 1.00 88.12 106 ARG A N 1
ATOM 846 C CA . ARG A 1 106 ? 1.738 -18.853 3.253 1.00 88.12 106 ARG A CA 1
ATOM 847 C C . ARG A 1 106 ? 0.590 -19.264 2.342 1.00 88.12 106 ARG A C 1
ATOM 849 O O . ARG A 1 106 ? 0.776 -19.330 1.130 1.00 88.12 106 ARG A O 1
ATOM 856 N N . ASP A 1 107 ? -0.592 -19.445 2.920 1.00 91.75 107 ASP A N 1
ATOM 857 C CA . ASP A 1 107 ? -1.799 -19.882 2.200 1.00 91.75 107 ASP A CA 1
ATOM 858 C C . ASP A 1 107 ? -2.246 -18.899 1.102 1.00 91.75 107 ASP A C 1
ATOM 860 O O . ASP A 1 107 ? -2.977 -19.271 0.185 1.00 91.75 107 ASP A O 1
ATOM 864 N N . CYS A 1 108 ? -1.800 -17.640 1.171 1.00 93.00 108 CYS A N 1
ATOM 865 C CA . CYS A 1 108 ? -2.078 -16.636 0.150 1.00 93.00 108 CYS A CA 1
ATOM 866 C C . CYS A 1 108 ? -1.174 -16.730 -1.088 1.00 93.00 108 CYS A C 1
ATOM 868 O O . CYS A 1 108 ? -1.517 -16.148 -2.117 1.00 93.00 108 CYS A O 1
ATOM 870 N N . ILE A 1 109 ? -0.041 -17.442 -1.028 1.00 94.56 109 ILE A N 1
ATOM 871 C CA . ILE A 1 109 ? 0.844 -17.608 -2.188 1.00 94.56 109 ILE A CA 1
ATOM 872 C C . ILE A 1 109 ? 0.106 -18.420 -3.257 1.00 94.56 109 ILE A C 1
ATOM 874 O O . ILE A 1 109 ? -0.430 -19.491 -2.984 1.00 94.56 109 ILE A O 1
ATOM 878 N N . GLY A 1 110 ? 0.080 -17.903 -4.484 1.00 95.38 110 GLY A N 1
ATOM 879 C CA . GLY A 1 110 ? -0.672 -18.467 -5.603 1.00 95.38 110 GLY A CA 1
ATOM 880 C C . GLY A 1 110 ? -2.123 -17.991 -5.701 1.00 95.38 110 GLY A C 1
ATOM 881 O O . GLY A 1 110 ? -2.780 -18.312 -6.691 1.00 95.38 110 GLY A O 1
ATOM 882 N N . LYS A 1 111 ? -2.629 -17.197 -4.745 1.00 96.94 111 LYS A N 1
ATOM 883 C CA . LYS A 1 111 ? -3.928 -16.522 -4.890 1.00 96.94 111 LYS A CA 1
ATOM 884 C C . LYS A 1 111 ? -3.796 -15.291 -5.780 1.00 96.94 111 LYS A C 1
ATOM 886 O O . LYS A 1 111 ? -2.781 -14.590 -5.758 1.00 96.94 111 LYS A O 1
ATOM 891 N N . HIS A 1 112 ? -4.832 -15.035 -6.572 1.00 97.38 112 HIS A N 1
ATOM 892 C CA . HIS A 1 112 ? -4.915 -13.848 -7.417 1.00 97.38 112 HIS A CA 1
ATOM 893 C C . HIS A 1 112 ? -5.364 -12.635 -6.590 1.00 97.38 112 HIS A C 1
ATOM 895 O O . HIS A 1 112 ? -6.183 -12.765 -5.688 1.00 97.38 112 HIS A O 1
ATOM 901 N N . ILE A 1 113 ? -4.889 -11.435 -6.919 1.00 95.75 113 ILE A N 1
ATOM 902 C CA . ILE A 1 113 ? -5.164 -10.197 -6.169 1.00 95.75 113 ILE A CA 1
ATOM 903 C C . ILE A 1 113 ? -6.657 -9.830 -6.081 1.00 95.75 113 ILE A C 1
ATOM 905 O O . ILE A 1 113 ? -7.080 -9.131 -5.167 1.00 95.75 113 ILE A O 1
ATOM 909 N N . THR A 1 114 ? -7.470 -10.314 -7.022 1.00 95.25 114 THR A N 1
ATOM 910 C CA . THR A 1 114 ? -8.932 -10.120 -7.032 1.00 95.25 114 THR A CA 1
ATOM 911 C C . THR A 1 114 ? -9.700 -11.243 -6.332 1.00 95.25 114 THR A C 1
ATOM 913 O O . THR A 1 114 ? -10.932 -11.211 -6.305 1.00 95.25 114 THR A O 1
ATOM 916 N N . ASP A 1 115 ? -9.012 -12.273 -5.843 1.00 94.56 115 ASP A N 1
ATOM 917 C CA . ASP A 1 115 ? -9.634 -13.385 -5.137 1.00 94.56 115 ASP A CA 1
ATOM 918 C C . ASP A 1 115 ? -10.075 -12.933 -3.741 1.00 94.56 115 ASP A C 1
ATOM 920 O O . ASP A 1 115 ? -9.267 -12.512 -2.917 1.00 94.56 115 ASP A O 1
ATOM 924 N N . LYS A 1 116 ? -11.372 -13.039 -3.450 1.00 90.44 116 LYS A N 1
ATOM 925 C CA . LYS A 1 116 ? -11.921 -12.648 -2.145 1.00 90.44 116 LYS A CA 1
ATOM 926 C C . LYS A 1 116 ? -11.435 -13.557 -1.016 1.00 90.44 116 LYS A C 1
ATOM 928 O O . LYS A 1 116 ? -11.401 -13.118 0.132 1.00 90.44 116 LYS A O 1
ATOM 933 N N . GLU A 1 117 ? -11.024 -14.787 -1.322 1.00 92.06 117 GLU A N 1
ATOM 934 C CA . GLU A 1 117 ? -10.471 -15.719 -0.335 1.00 92.06 117 GLU A CA 1
ATOM 935 C C . GLU A 1 117 ? -9.082 -15.300 0.169 1.00 92.06 117 GLU A C 1
ATOM 937 O O . GLU A 1 117 ? -8.549 -15.921 1.089 1.00 92.06 117 GLU A O 1
ATOM 942 N N . ILE A 1 118 ? -8.483 -14.249 -0.402 1.00 94.12 118 ILE A N 1
ATOM 943 C CA . ILE A 1 118 ? -7.209 -13.692 0.056 1.00 94.12 118 ILE A CA 1
ATOM 944 C C . ILE A 1 118 ? -7.358 -12.848 1.326 1.00 94.12 118 ILE A C 1
ATOM 946 O O . ILE A 1 118 ? -6.406 -12.730 2.091 1.00 94.12 118 ILE A O 1
ATOM 950 N N . LEU A 1 119 ? -8.540 -12.267 1.579 1.00 92.31 119 LEU A N 1
ATOM 951 C CA . LEU A 1 119 ? -8.739 -11.267 2.637 1.00 92.31 119 LEU A CA 1
ATOM 952 C C . LEU A 1 119 ? -8.388 -11.787 4.044 1.00 92.31 119 LEU A C 1
ATOM 954 O O . LEU A 1 119 ? -7.653 -11.094 4.754 1.00 92.31 119 LEU A O 1
ATOM 958 N N . PRO A 1 120 ? -8.811 -13.002 4.458 1.00 91.88 120 PRO A N 1
ATOM 959 C CA . PRO A 1 120 ? -8.439 -13.531 5.768 1.00 91.88 120 PRO A CA 1
ATOM 960 C C . PRO A 1 120 ? -6.931 -13.753 5.909 1.00 91.88 120 PRO A C 1
ATOM 962 O O . PRO A 1 120 ? -6.379 -13.565 6.991 1.00 91.88 120 PRO A O 1
ATOM 965 N N . ASP A 1 121 ? -6.252 -14.145 4.830 1.00 92.56 121 ASP A N 1
ATOM 966 C CA . ASP A 1 121 ? -4.805 -14.357 4.855 1.00 92.56 121 ASP A CA 1
ATOM 967 C C . ASP A 1 121 ? -4.050 -13.036 4.852 1.00 92.56 121 ASP A C 1
ATOM 969 O O . ASP A 1 121 ? -3.063 -12.905 5.576 1.00 92.56 121 ASP A O 1
ATOM 973 N N . MET A 1 122 ? -4.562 -12.032 4.133 1.00 91.06 122 MET A N 1
ATOM 974 C CA . MET A 1 122 ? -4.028 -10.679 4.183 1.00 91.06 122 MET A CA 1
ATOM 975 C C . MET A 1 122 ? -4.034 -10.140 5.610 1.00 91.06 122 MET A C 1
ATOM 977 O O . MET A 1 122 ? -3.011 -9.654 6.080 1.00 91.06 122 MET A O 1
ATOM 981 N N . LYS A 1 123 ? -5.137 -10.322 6.345 1.00 88.69 123 LYS A N 1
ATOM 982 C CA . LYS A 1 123 ? -5.220 -9.938 7.760 1.00 88.69 123 LYS A CA 1
ATOM 983 C C . LYS A 1 123 ? -4.128 -10.584 8.615 1.00 88.69 123 LYS A C 1
ATOM 985 O O . LYS A 1 123 ? -3.533 -9.910 9.450 1.00 88.69 123 LYS A O 1
ATOM 990 N N . LYS A 1 124 ? -3.850 -11.878 8.416 1.00 88.94 124 LYS A N 1
ATOM 991 C CA . LYS A 1 124 ? -2.821 -12.600 9.187 1.00 88.94 124 LYS A CA 1
ATOM 992 C C . LYS A 1 124 ? -1.424 -12.031 8.941 1.00 88.94 124 LYS A C 1
ATOM 994 O O . LYS A 1 124 ? -0.639 -11.943 9.879 1.00 88.94 124 LYS A O 1
ATOM 999 N N . ILE A 1 125 ? -1.130 -11.643 7.700 1.00 89.25 125 ILE A N 1
ATOM 1000 C CA . ILE A 1 125 ? 0.191 -11.137 7.302 1.00 89.25 125 ILE A CA 1
ATOM 1001 C C . ILE A 1 125 ? 0.306 -9.608 7.376 1.00 89.25 125 ILE A C 1
ATOM 1003 O O . ILE A 1 125 ? 1.364 -9.062 7.090 1.00 89.25 125 ILE A O 1
ATOM 1007 N N . ALA A 1 126 ? -0.748 -8.908 7.807 1.00 87.12 126 ALA A N 1
ATOM 1008 C CA . ALA A 1 126 ? -0.790 -7.448 7.952 1.00 87.12 126 ALA A CA 1
ATOM 1009 C C . ALA A 1 126 ? 0.239 -6.869 8.933 1.00 87.12 126 ALA A C 1
ATOM 1011 O O . ALA A 1 126 ? 0.482 -5.661 8.948 1.00 87.12 126 ALA A O 1
ATOM 1012 N N . TYR A 1 127 ? 0.778 -7.740 9.781 1.00 83.56 127 TYR A N 1
ATOM 1013 C CA . TYR A 1 127 ? 1.730 -7.436 10.842 1.00 83.56 127 TYR A CA 1
ATOM 1014 C C . TYR A 1 127 ? 3.109 -8.038 10.567 1.00 83.56 127 TYR A C 1
ATOM 1016 O O . TYR A 1 127 ? 4.001 -7.930 11.405 1.00 83.56 127 TYR A O 1
ATOM 1024 N N . GLU A 1 128 ? 3.272 -8.707 9.424 1.00 84.88 128 GLU A N 1
ATOM 1025 C CA . GLU A 1 128 ? 4.580 -9.143 8.965 1.00 84.88 128 GLU A CA 1
ATOM 1026 C C . GLU A 1 128 ? 5.349 -7.940 8.419 1.00 84.88 128 GLU A C 1
ATOM 1028 O O . GLU A 1 128 ? 4.789 -7.029 7.804 1.00 84.88 128 GLU A O 1
ATOM 1033 N N . ASP A 1 129 ? 6.657 -7.944 8.645 1.00 82.50 129 ASP A N 1
ATOM 1034 C CA . ASP A 1 129 ? 7.535 -6.972 8.018 1.00 82.50 129 ASP A CA 1
ATOM 1035 C C . ASP A 1 129 ? 7.710 -7.286 6.521 1.00 82.50 129 ASP A C 1
ATOM 1037 O O . ASP A 1 129 ? 7.450 -8.390 6.041 1.00 82.50 129 ASP A O 1
ATOM 1041 N N . ASN A 1 130 ? 8.245 -6.311 5.784 1.00 92.88 130 ASN A N 1
ATOM 1042 C CA . ASN A 1 130 ? 8.684 -6.448 4.392 1.00 92.88 130 ASN A CA 1
ATOM 1043 C C . ASN A 1 130 ? 7.559 -6.538 3.336 1.00 92.88 130 ASN A C 1
ATOM 1045 O O . ASN A 1 130 ? 6.422 -6.129 3.569 1.00 92.88 130 ASN A O 1
ATOM 1049 N N . ALA A 1 131 ? 7.923 -6.925 2.107 1.00 96.31 131 ALA A N 1
ATOM 1050 C CA . ALA A 1 131 ? 7.076 -6.786 0.927 1.00 96.31 131 ALA A CA 1
ATOM 1051 C C . ALA A 1 131 ? 6.312 -8.057 0.545 1.00 96.31 131 ALA A C 1
ATOM 1053 O O . ALA A 1 131 ? 6.739 -9.183 0.812 1.00 96.31 131 ALA A O 1
ATOM 1054 N N . ILE A 1 132 ? 5.198 -7.843 -0.151 1.00 96.88 132 ILE A N 1
ATOM 1055 C CA . ILE A 1 132 ? 4.425 -8.860 -0.858 1.00 96.88 132 ILE A CA 1
ATOM 1056 C C . ILE A 1 132 ? 4.588 -8.615 -2.351 1.00 96.88 132 ILE A C 1
ATOM 1058 O O . ILE A 1 132 ? 4.408 -7.494 -2.832 1.00 96.88 132 ILE A O 1
ATOM 1062 N N . LEU A 1 133 ? 4.952 -9.668 -3.071 1.00 97.31 133 LEU A N 1
ATOM 1063 C CA . LEU A 1 133 ? 5.254 -9.613 -4.491 1.00 97.31 133 LEU A CA 1
ATOM 1064 C C . LEU A 1 133 ? 4.095 -10.207 -5.288 1.00 97.31 133 LEU A C 1
ATOM 1066 O O . LEU A 1 133 ? 3.699 -11.350 -5.046 1.00 97.31 133 LEU A O 1
ATOM 1070 N N . PHE A 1 134 ? 3.597 -9.446 -6.257 1.00 98.12 134 PHE A N 1
ATOM 1071 C CA . PHE A 1 134 ? 2.593 -9.874 -7.222 1.00 98.12 134 PHE A CA 1
ATOM 1072 C C . PHE A 1 134 ? 3.222 -9.948 -8.609 1.00 98.12 134 PHE A C 1
ATOM 1074 O O . PHE A 1 134 ? 3.866 -8.991 -9.048 1.00 98.12 134 PHE A O 1
ATOM 1081 N N . ASP A 1 135 ? 3.032 -11.063 -9.309 1.00 98.00 135 ASP A N 1
ATOM 1082 C CA . ASP A 1 135 ? 3.500 -11.204 -10.687 1.00 98.00 135 ASP A CA 1
ATOM 1083 C C . ASP A 1 135 ? 2.694 -10.319 -11.667 1.00 98.00 135 ASP A C 1
ATOM 1085 O O . ASP A 1 135 ? 1.666 -9.744 -11.295 1.00 98.00 135 ASP A O 1
ATOM 1089 N N . PRO A 1 136 ? 3.112 -10.195 -12.944 1.00 96.69 136 PRO A N 1
ATOM 1090 C CA . PRO A 1 136 ? 2.369 -9.416 -13.940 1.00 96.69 136 PRO A CA 1
ATOM 1091 C C . PRO A 1 136 ? 0.951 -9.930 -14.225 1.00 96.69 136 PRO A C 1
ATOM 1093 O O . PRO A 1 136 ? 0.157 -9.236 -14.857 1.00 96.69 136 PRO A O 1
ATOM 1096 N N . LYS A 1 137 ? 0.629 -11.154 -13.797 1.00 97.19 137 LYS A N 1
ATOM 1097 C CA . LYS A 1 137 ? -0.704 -11.745 -13.917 1.00 97.19 137 LYS A CA 1
ATOM 1098 C C . LYS A 1 137 ? -1.552 -11.507 -12.669 1.00 97.19 137 LYS A C 1
ATOM 1100 O O . LYS A 1 137 ? -2.692 -11.944 -12.672 1.00 97.19 137 LYS A O 1
ATOM 1105 N N . GLY A 1 138 ? -1.031 -10.835 -11.641 1.00 97.31 138 GLY A N 1
ATOM 1106 C CA . GLY A 1 138 ? -1.746 -10.513 -10.410 1.00 97.31 138 GLY A CA 1
ATOM 1107 C C . GLY A 1 138 ? -1.734 -11.616 -9.349 1.00 97.31 138 GLY A C 1
ATOM 1108 O O . GLY A 1 138 ? -2.509 -11.524 -8.401 1.00 97.31 138 GLY A O 1
ATOM 1109 N N . TYR A 1 139 ? -0.895 -12.647 -9.466 1.00 97.75 139 TYR A N 1
ATOM 1110 C CA . TYR A 1 139 ? -0.771 -13.695 -8.445 1.00 97.75 139 TYR A CA 1
ATOM 1111 C C . TYR A 1 139 ? 0.284 -13.339 -7.402 1.00 97.75 139 TYR A C 1
ATOM 1113 O O . TYR A 1 139 ? 1.367 -12.869 -7.753 1.00 97.75 139 TYR A O 1
ATOM 1121 N N . ILE A 1 140 ? 0.007 -13.617 -6.124 1.00 96.50 140 ILE A N 1
ATOM 1122 C CA . ILE A 1 140 ? 1.026 -13.519 -5.072 1.00 96.50 140 ILE A CA 1
ATOM 1123 C C . ILE A 1 140 ? 2.085 -14.592 -5.309 1.00 96.50 140 ILE A C 1
ATOM 1125 O O . ILE A 1 140 ? 1.787 -15.785 -5.247 1.00 96.50 140 ILE A O 1
ATOM 1129 N N . VAL A 1 141 ? 3.331 -14.175 -5.515 1.00 95.69 141 VAL A N 1
ATOM 1130 C CA . VAL A 1 141 ? 4.470 -15.092 -5.687 1.00 95.69 141 VAL A CA 1
ATOM 1131 C C . VAL A 1 141 ? 5.331 -15.210 -4.436 1.00 95.69 141 VAL A C 1
ATOM 1133 O O . VAL A 1 141 ? 5.990 -16.230 -4.253 1.00 95.69 141 VAL A O 1
ATOM 1136 N N . ALA A 1 142 ? 5.308 -14.205 -3.556 1.00 94.75 142 ALA A N 1
ATOM 1137 C CA . ALA A 1 142 ? 5.998 -14.248 -2.271 1.00 94.75 142 ALA A CA 1
ATOM 1138 C C . ALA A 1 142 ? 5.421 -13.239 -1.268 1.00 94.75 142 ALA A C 1
ATOM 1140 O O . ALA A 1 142 ? 4.899 -12.191 -1.650 1.00 94.75 142 ALA A O 1
ATOM 1141 N N . THR A 1 143 ? 5.584 -13.529 0.023 1.00 94.44 143 THR A N 1
ATOM 1142 C CA . THR A 1 143 ? 5.316 -12.615 1.148 1.00 94.44 143 THR A CA 1
ATOM 1143 C C . THR A 1 143 ? 6.567 -12.482 2.016 1.00 94.44 143 THR A C 1
ATOM 1145 O O . THR A 1 143 ? 7.558 -13.177 1.772 1.00 94.44 143 THR A O 1
ATOM 1148 N N . ASN A 1 144 ? 6.553 -11.567 2.995 1.00 94.12 144 ASN A N 1
ATOM 1149 C CA . ASN A 1 144 ? 7.690 -11.274 3.877 1.00 94.12 144 ASN A CA 1
ATOM 1150 C C . ASN A 1 144 ? 9.031 -11.204 3.113 1.00 94.12 144 ASN A C 1
ATOM 1152 O O . ASN A 1 144 ? 10.026 -11.842 3.466 1.00 94.12 144 ASN A O 1
ATOM 1156 N N . THR A 1 145 ? 9.024 -10.497 1.982 1.00 95.06 145 THR A N 1
ATOM 1157 C CA . THR A 1 145 ? 10.172 -10.424 1.082 1.00 95.06 145 THR A CA 1
ATOM 1158 C C . THR A 1 145 ? 10.977 -9.171 1.352 1.00 95.06 145 THR A C 1
ATOM 1160 O O . THR A 1 145 ? 10.487 -8.059 1.153 1.00 95.06 145 THR A O 1
ATOM 1163 N N . ILE A 1 146 ? 12.220 -9.353 1.794 1.00 95.75 146 ILE A N 1
ATOM 1164 C CA . ILE A 1 146 ? 13.157 -8.261 2.042 1.00 95.75 146 ILE A CA 1
ATOM 1165 C C . ILE A 1 146 ? 13.581 -7.691 0.691 1.00 95.75 146 ILE A C 1
ATOM 1167 O O . ILE A 1 146 ? 14.138 -8.401 -0.149 1.00 95.75 146 ILE A O 1
ATOM 1171 N N . LEU A 1 147 ? 13.323 -6.400 0.497 1.00 96.44 147 LEU A N 1
ATOM 1172 C CA . LEU A 1 147 ? 13.792 -5.662 -0.668 1.00 96.44 147 LEU A CA 1
ATOM 1173 C C . LEU A 1 147 ? 15.246 -5.254 -0.416 1.00 96.44 147 LEU A C 1
ATOM 1175 O O . LEU A 1 147 ? 15.536 -4.503 0.516 1.00 96.44 147 LEU A O 1
ATOM 1179 N N . VAL A 1 148 ? 16.161 -5.786 -1.220 1.00 95.75 148 VAL A N 1
ATOM 1180 C CA . VAL A 1 148 ? 17.612 -5.579 -1.090 1.00 95.75 148 VAL A CA 1
ATOM 1181 C C . VAL A 1 148 ? 18.144 -4.819 -2.296 1.00 95.75 148 VAL A C 1
ATOM 1183 O O . VAL A 1 148 ? 17.545 -4.861 -3.363 1.00 95.75 148 VAL A O 1
ATOM 1186 N N . ASN A 1 149 ? 19.275 -4.126 -2.147 1.00 95.25 149 ASN A N 1
ATOM 1187 C CA . ASN A 1 149 ? 19.884 -3.353 -3.239 1.00 95.25 149 ASN A CA 1
ATOM 1188 C C . ASN A 1 149 ? 18.913 -2.329 -3.862 1.00 95.25 149 ASN A C 1
ATOM 1190 O O . ASN A 1 149 ? 18.856 -2.183 -5.077 1.00 95.25 149 ASN A O 1
ATOM 1194 N N . VAL A 1 150 ? 18.101 -1.671 -3.030 1.00 95.50 150 VAL A N 1
ATOM 1195 C CA . VAL A 1 150 ? 17.085 -0.694 -3.454 1.00 95.50 150 VAL A CA 1
ATOM 1196 C C . VAL A 1 150 ? 17.279 0.658 -2.755 1.00 95.50 150 VAL A C 1
ATOM 1198 O O . VAL A 1 150 ? 16.339 1.219 -2.193 1.00 95.50 150 VAL A O 1
ATOM 1201 N N . ASP A 1 151 ? 18.515 1.161 -2.714 1.00 93.25 151 ASP A N 1
ATOM 1202 C CA . ASP A 1 151 ? 18.838 2.399 -1.995 1.00 93.25 151 ASP A CA 1
ATOM 1203 C C . ASP A 1 151 ? 18.121 3.606 -2.641 1.00 93.25 151 ASP A C 1
ATOM 1205 O O . ASP A 1 151 ? 18.337 3.897 -3.821 1.00 93.25 151 ASP A O 1
ATOM 1209 N N . PRO A 1 152 ? 17.252 4.329 -1.906 1.00 92.50 152 PRO A N 1
ATOM 1210 C CA . PRO A 1 152 ? 16.541 5.478 -2.457 1.00 92.50 152 PRO A CA 1
ATOM 1211 C C . PRO A 1 152 ? 17.451 6.683 -2.731 1.00 92.50 152 PRO A C 1
ATOM 1213 O O . PRO A 1 152 ? 17.046 7.582 -3.466 1.00 92.50 152 PRO A O 1
ATOM 1216 N N . SER A 1 153 ? 18.671 6.737 -2.183 1.00 92.19 153 SER A N 1
ATOM 1217 C CA . SER A 1 153 ? 19.618 7.822 -2.482 1.00 92.19 153 SER A CA 1
ATOM 1218 C C . SER A 1 153 ? 20.052 7.844 -3.952 1.00 92.19 153 SER A C 1
ATOM 1220 O O . SER A 1 153 ? 20.393 8.909 -4.476 1.00 92.19 153 SER A O 1
ATOM 1222 N N . ASP A 1 154 ? 19.943 6.716 -4.658 1.00 92.38 154 ASP A N 1
ATOM 1223 C CA . ASP A 1 154 ? 20.223 6.626 -6.093 1.00 92.38 154 ASP A CA 1
ATOM 1224 C C . ASP A 1 154 ? 19.268 7.492 -6.930 1.00 92.38 154 ASP A C 1
ATOM 1226 O O . ASP A 1 154 ? 19.667 8.036 -7.961 1.00 92.38 154 ASP A O 1
ATOM 1230 N N . ILE A 1 155 ? 18.040 7.719 -6.449 1.00 91.94 155 ILE A N 1
ATOM 1231 C CA . ILE A 1 155 ? 17.026 8.561 -7.111 1.00 91.94 155 ILE A CA 1
ATOM 1232 C C . ILE A 1 155 ? 17.488 10.025 -7.194 1.00 91.94 155 ILE A C 1
ATOM 1234 O O . ILE A 1 155 ? 17.186 10.741 -8.148 1.00 91.94 155 ILE A O 1
ATOM 1238 N N . ILE A 1 156 ? 18.246 10.477 -6.196 1.00 89.25 156 ILE A N 1
ATOM 1239 C CA . ILE A 1 156 ? 18.684 11.869 -6.022 1.00 89.25 156 ILE A CA 1
ATOM 1240 C C . ILE A 1 156 ? 20.184 12.047 -6.296 1.00 89.25 156 ILE A C 1
ATOM 1242 O O . ILE A 1 156 ? 20.815 12.995 -5.817 1.00 89.25 156 ILE A O 1
ATOM 1246 N N . GLY A 1 157 ? 20.768 11.132 -7.076 1.00 84.19 157 GLY A N 1
ATOM 1247 C CA . GLY A 1 157 ? 22.163 11.197 -7.506 1.00 84.19 157 GLY A CA 1
ATOM 1248 C C . GLY A 1 157 ? 23.168 10.919 -6.386 1.00 84.19 157 GLY A C 1
ATOM 1249 O O . GLY A 1 157 ? 24.192 11.597 -6.307 1.00 84.19 157 GLY A O 1
ATOM 1250 N N . GLY A 1 158 ? 22.860 9.977 -5.488 1.00 75.06 158 GLY A N 1
ATOM 1251 C CA . GLY A 1 158 ? 23.758 9.520 -4.419 1.00 75.06 158 GLY A CA 1
ATOM 1252 C C . GLY A 1 158 ? 23.930 10.512 -3.265 1.00 75.06 158 GLY A C 1
ATOM 1253 O O . GLY A 1 158 ? 24.819 10.360 -2.425 1.00 75.06 158 GLY A O 1
ATOM 1254 N N . ARG A 1 159 ? 23.105 11.564 -3.209 1.00 73.88 159 ARG A N 1
ATOM 1255 C CA . ARG A 1 159 ? 23.086 12.497 -2.077 1.00 73.88 159 ARG A CA 1
ATOM 1256 C C . ARG A 1 159 ? 22.382 11.837 -0.894 1.00 73.88 159 ARG A C 1
ATOM 1258 O O . ARG A 1 159 ? 21.409 11.112 -1.073 1.00 73.88 159 ARG A O 1
ATOM 1265 N N . ARG A 1 160 ? 22.809 12.153 0.334 1.00 66.88 160 ARG A N 1
ATOM 1266 C CA . ARG A 1 160 ? 21.964 11.924 1.516 1.00 66.88 160 ARG A CA 1
ATOM 1267 C C . ARG A 1 160 ? 20.784 12.889 1.442 1.00 66.88 160 ARG A C 1
ATOM 1269 O O . ARG A 1 160 ? 20.894 14.011 1.922 1.00 66.88 160 ARG A O 1
ATOM 1276 N N . GLY A 1 161 ? 19.706 12.476 0.792 1.00 63.34 161 GLY A N 1
ATOM 1277 C CA . GLY A 1 161 ? 18.432 13.182 0.854 1.00 63.34 161 GLY A CA 1
ATOM 1278 C C . GLY A 1 161 ? 17.606 12.673 2.013 1.00 63.34 161 GLY A C 1
ATOM 1279 O O . GLY A 1 161 ? 17.677 11.502 2.391 1.00 63.34 161 GLY A O 1
ATOM 1280 N N . GLY A 1 162 ? 16.853 13.588 2.598 1.00 76.31 162 GLY A N 1
ATOM 1281 C CA . GLY A 1 162 ? 15.786 13.267 3.514 1.00 76.31 162 GLY A CA 1
ATOM 1282 C C . GLY A 1 162 ? 14.488 12.950 2.775 1.00 76.31 162 GLY A C 1
ATOM 1283 O O . GLY A 1 162 ? 14.433 12.673 1.578 1.00 76.31 162 GLY A O 1
ATOM 1284 N N . ASN A 1 163 ? 13.411 12.986 3.552 1.00 86.00 163 ASN A N 1
ATOM 1285 C CA . ASN A 1 163 ? 12.056 12.710 3.088 1.00 86.00 163 ASN A CA 1
ATOM 1286 C C . ASN A 1 163 ? 11.616 13.693 1.984 1.00 86.00 163 ASN A C 1
ATOM 1288 O O . ASN A 1 163 ? 10.972 13.286 1.021 1.00 86.00 163 ASN A O 1
ATOM 1292 N N . GLU A 1 164 ? 11.995 14.966 2.098 1.00 89.25 164 GLU A N 1
ATOM 1293 C CA . GLU A 1 164 ? 11.556 16.026 1.184 1.00 89.25 164 GLU A CA 1
ATOM 1294 C C . GLU A 1 164 ? 12.159 15.875 -0.216 1.00 89.25 164 GLU A C 1
ATOM 1296 O O . GLU A 1 164 ? 11.454 16.034 -1.212 1.00 89.25 164 GLU A O 1
ATOM 1301 N N . GLU A 1 165 ? 13.440 15.511 -0.315 1.00 90.00 165 GLU A N 1
ATOM 1302 C CA . GLU A 1 165 ? 14.120 15.291 -1.594 1.00 90.00 165 GLU A CA 1
ATOM 1303 C C . GLU A 1 165 ? 13.541 14.099 -2.366 1.00 90.00 165 GLU A C 1
ATOM 1305 O O . GLU A 1 165 ? 13.594 14.074 -3.594 1.00 90.00 165 GLU A O 1
ATOM 1310 N N . LEU A 1 166 ? 12.950 13.141 -1.648 1.00 91.81 166 LEU A N 1
ATOM 1311 C CA . LEU A 1 166 ? 12.225 11.997 -2.202 1.00 91.81 166 LEU A CA 1
ATOM 1312 C C . LEU A 1 166 ? 10.734 12.296 -2.459 1.00 91.81 166 LEU A C 1
ATOM 1314 O O . LEU A 1 166 ? 9.999 11.423 -2.917 1.00 91.81 166 LEU A O 1
ATOM 1318 N N . GLY A 1 167 ? 10.282 13.525 -2.189 1.00 92.56 167 GLY A N 1
ATOM 1319 C CA . GLY A 1 167 ? 8.920 13.990 -2.459 1.00 92.56 167 GLY A CA 1
ATOM 1320 C C . GLY A 1 167 ? 7.905 13.743 -1.340 1.00 92.56 167 GLY A C 1
ATOM 1321 O O . GLY A 1 167 ? 6.726 14.036 -1.526 1.00 92.56 167 GLY A O 1
ATOM 1322 N N . PHE A 1 168 ? 8.319 13.236 -0.176 1.00 94.50 168 PHE A N 1
ATOM 1323 C CA . PHE A 1 168 ? 7.416 13.049 0.959 1.00 94.50 168 PHE A CA 1
ATOM 1324 C C . PHE A 1 168 ? 7.137 14.383 1.664 1.00 94.50 168 PHE A C 1
ATOM 1326 O O . PHE A 1 168 ? 8.057 15.117 2.020 1.00 94.50 168 PHE A O 1
ATOM 1333 N N . ALA A 1 169 ? 5.861 14.667 1.930 1.00 91.69 169 ALA A N 1
ATOM 1334 C CA . ALA A 1 169 ? 5.431 15.885 2.622 1.00 91.69 169 ALA A CA 1
ATOM 1335 C C . ALA A 1 169 ? 5.603 15.778 4.145 1.00 91.69 169 ALA A C 1
ATOM 1337 O O . ALA A 1 169 ? 5.665 16.781 4.849 1.00 91.69 169 ALA A O 1
ATOM 1338 N N . ASN A 1 170 ? 5.673 14.548 4.657 1.00 89.62 170 ASN A N 1
ATOM 1339 C CA . ASN A 1 170 ? 5.854 14.243 6.070 1.00 89.62 170 ASN A CA 1
ATOM 1340 C C . ASN A 1 170 ? 7.045 13.301 6.258 1.00 89.62 170 ASN A C 1
ATOM 1342 O O . ASN A 1 170 ? 7.414 12.550 5.356 1.00 89.62 170 ASN A O 1
ATOM 1346 N N . LYS A 1 171 ? 7.608 13.270 7.469 1.00 90.19 171 LYS A N 1
ATOM 1347 C CA . LYS A 1 171 ? 8.617 12.269 7.832 1.00 90.19 171 LYS A CA 1
ATOM 1348 C C . LYS A 1 171 ? 8.026 10.860 7.711 1.00 90.19 171 LYS A C 1
ATOM 1350 O O . LYS A 1 171 ? 7.036 10.551 8.375 1.00 90.19 171 LYS A O 1
ATOM 1355 N N . VAL A 1 172 ? 8.659 9.996 6.918 1.00 91.38 172 VAL A N 1
ATOM 1356 C CA . VAL A 1 172 ? 8.262 8.594 6.747 1.00 91.38 172 VAL A CA 1
ATOM 1357 C C . VAL A 1 172 ? 9.325 7.627 7.275 1.00 91.38 172 VAL A C 1
ATOM 1359 O O . VAL A 1 172 ? 10.502 7.958 7.405 1.00 91.38 172 VAL A O 1
ATOM 1362 N N . GLY A 1 173 ? 8.890 6.417 7.635 1.00 89.19 173 GLY A N 1
ATOM 1363 C CA . GLY A 1 173 ? 9.772 5.334 8.083 1.00 89.19 173 GLY A CA 1
ATOM 1364 C C . GLY A 1 173 ? 10.480 4.601 6.938 1.00 89.19 173 GLY A C 1
ATOM 1365 O O . GLY A 1 173 ? 10.270 4.896 5.757 1.00 89.19 173 GLY A O 1
ATOM 1366 N N . SER A 1 174 ? 11.280 3.593 7.290 1.00 90.94 174 SER A N 1
ATOM 1367 C CA . SER A 1 174 ? 12.057 2.772 6.347 1.00 90.94 174 SER A CA 1
ATOM 1368 C C . SER A 1 174 ? 11.192 2.106 5.273 1.00 90.94 174 SER A C 1
ATOM 1370 O O . SER A 1 174 ? 11.588 2.085 4.116 1.00 90.94 174 SER A O 1
ATOM 1372 N N . ARG A 1 175 ? 9.977 1.650 5.614 1.00 92.38 175 ARG A N 1
ATOM 1373 C CA . ARG A 1 175 ? 9.021 1.029 4.675 1.00 92.38 175 ARG A CA 1
ATOM 1374 C C . ARG A 1 175 ? 8.830 1.837 3.386 1.00 92.38 175 ARG A C 1
ATOM 1376 O O . ARG A 1 175 ? 8.856 1.285 2.294 1.00 92.38 175 ARG A O 1
ATOM 1383 N N . HIS A 1 176 ? 8.676 3.152 3.519 1.00 94.94 176 HIS A N 1
ATOM 1384 C CA . HIS A 1 176 ? 8.448 4.051 2.387 1.00 94.94 176 HIS A CA 1
ATOM 1385 C C . HIS A 1 176 ? 9.730 4.322 1.596 1.00 94.94 176 HIS A C 1
ATOM 1387 O O . HIS A 1 176 ? 9.677 4.431 0.377 1.00 94.94 176 HIS A O 1
ATOM 1393 N N . HIS A 1 177 ? 10.877 4.375 2.280 1.00 94.56 177 HIS A N 1
ATOM 1394 C CA . HIS A 1 177 ? 12.195 4.497 1.655 1.00 94.56 177 HIS A CA 1
ATOM 1395 C C . HIS A 1 177 ? 12.522 3.260 0.804 1.00 94.56 177 HIS A C 1
ATOM 1397 O O . HIS A 1 177 ? 12.928 3.393 -0.346 1.00 94.56 177 HIS A O 1
ATOM 1403 N N . PHE A 1 178 ? 12.261 2.059 1.330 1.00 95.38 178 PHE A N 1
ATOM 1404 C CA . PHE A 1 178 ? 12.387 0.816 0.570 1.00 95.38 178 PHE A CA 1
ATOM 1405 C C . PHE A 1 178 ? 11.393 0.753 -0.588 1.00 95.38 178 PHE A C 1
ATOM 1407 O O . PHE A 1 178 ? 11.765 0.330 -1.673 1.00 95.38 178 PHE A O 1
ATOM 1414 N N . ALA A 1 179 ? 10.149 1.199 -0.395 1.00 97.00 179 ALA A N 1
ATOM 1415 C CA . ALA A 1 179 ? 9.143 1.185 -1.453 1.00 97.00 179 ALA A CA 1
ATOM 1416 C C . ALA A 1 179 ? 9.491 2.118 -2.626 1.00 97.00 179 ALA A C 1
ATOM 1418 O O . ALA A 1 179 ? 9.403 1.705 -3.783 1.00 97.00 179 ALA A O 1
ATOM 1419 N N . ILE A 1 180 ? 9.921 3.356 -2.346 1.00 96.94 180 ILE A N 1
ATOM 1420 C CA . ILE A 1 180 ? 10.308 4.296 -3.404 1.00 96.94 180 ILE A CA 1
ATOM 1421 C C . ILE A 1 180 ? 11.589 3.840 -4.109 1.00 96.94 180 ILE A C 1
ATOM 1423 O O . ILE A 1 180 ? 11.620 3.829 -5.339 1.00 96.94 180 ILE A O 1
ATOM 1427 N N . GLY A 1 181 ? 12.591 3.371 -3.356 1.00 96.69 181 GLY A N 1
ATOM 1428 C CA . GLY A 1 181 ? 13.810 2.789 -3.917 1.00 96.69 181 GLY A CA 1
ATOM 1429 C C . GLY A 1 181 ? 13.513 1.561 -4.777 1.00 96.69 181 GLY A C 1
ATOM 1430 O O . GLY A 1 181 ? 13.977 1.468 -5.910 1.00 96.69 181 GLY A O 1
ATOM 1431 N N . ALA A 1 182 ? 12.651 0.659 -4.309 1.00 97.81 182 ALA A N 1
ATOM 1432 C CA . ALA A 1 182 ? 12.248 -0.513 -5.077 1.00 97.81 182 ALA A CA 1
ATOM 1433 C C . ALA A 1 182 ? 11.550 -0.124 -6.377 1.00 97.81 182 ALA A C 1
ATOM 1435 O O . ALA A 1 182 ? 11.887 -0.672 -7.416 1.00 97.81 182 ALA A O 1
ATOM 1436 N N . SER A 1 183 ? 10.667 0.878 -6.365 1.00 97.75 183 SER A N 1
ATOM 1437 C CA . SER A 1 183 ? 10.028 1.354 -7.599 1.00 97.75 183 SER A CA 1
ATOM 1438 C C . SER A 1 183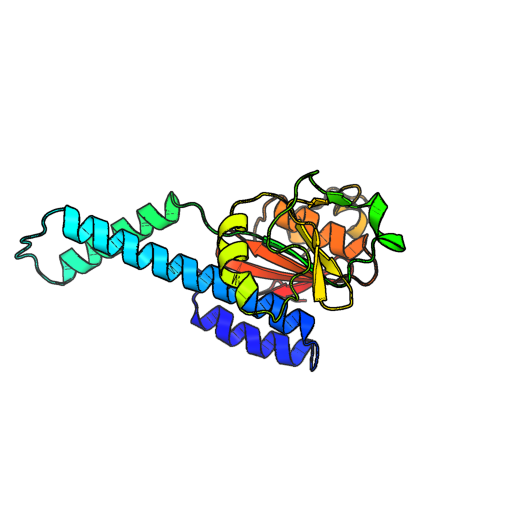 ? 11.010 1.945 -8.622 1.00 97.75 183 SER A C 1
ATOM 1440 O O . SER A 1 183 ? 10.671 2.039 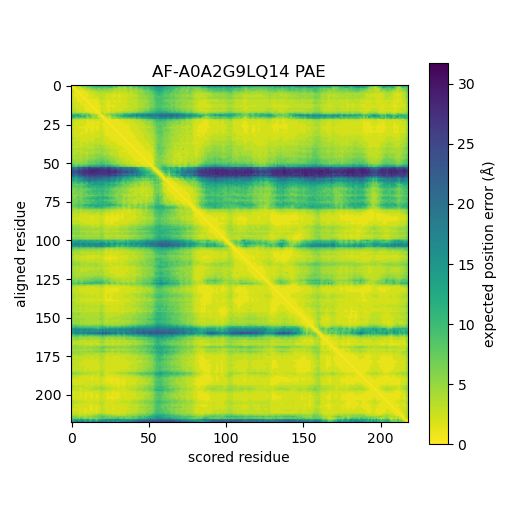-9.799 1.00 97.75 183 SER A O 1
ATOM 1442 N N . TYR A 1 184 ? 12.193 2.391 -8.182 1.00 97.06 184 TYR A N 1
ATOM 1443 C CA . TYR A 1 184 ? 13.253 2.918 -9.043 1.00 97.06 184 TYR A CA 1
ATOM 1444 C C . TYR A 1 184 ? 14.107 1.797 -9.646 1.00 97.06 184 TYR A C 1
ATOM 1446 O O . TYR A 1 184 ? 14.342 1.786 -10.851 1.00 97.06 184 TYR A O 1
ATOM 1454 N N . HIS A 1 185 ? 14.530 0.843 -8.814 1.00 97.31 185 HIS A N 1
ATOM 1455 C CA . HIS A 1 185 ? 15.438 -0.241 -9.207 1.00 97.31 185 HIS A CA 1
ATOM 1456 C C . HIS A 1 185 ? 14.722 -1.413 -9.897 1.00 97.31 185 HIS A C 1
ATOM 1458 O O . HIS A 1 185 ? 15.249 -2.004 -10.836 1.00 97.31 185 HIS A O 1
ATOM 1464 N N . LEU A 1 186 ? 13.486 -1.723 -9.496 1.00 96.94 186 LEU A N 1
ATOM 1465 C CA . LEU A 1 186 ? 12.650 -2.756 -10.110 1.00 96.94 186 LEU A CA 1
ATOM 1466 C C . LEU A 1 186 ? 11.875 -2.178 -11.303 1.00 96.94 186 LEU A C 1
ATOM 1468 O O . LEU A 1 186 ? 10.693 -1.830 -11.196 1.00 96.94 186 LEU A O 1
ATOM 1472 N N . LEU A 1 187 ? 12.549 -2.033 -12.444 1.00 94.19 187 LEU A N 1
ATOM 1473 C CA . LEU A 1 187 ? 11.968 -1.426 -13.645 1.00 94.19 187 LEU A CA 1
ATOM 1474 C C . LEU A 1 187 ? 10.660 -2.112 -14.077 1.00 94.19 187 LEU A C 1
ATOM 1476 O O . LEU A 1 187 ? 10.574 -3.328 -14.194 1.00 94.19 187 LEU A O 1
ATOM 1480 N N . GLY A 1 188 ? 9.632 -1.309 -14.358 1.00 95.00 188 GLY A N 1
ATOM 1481 C CA . GLY A 1 188 ? 8.317 -1.807 -14.782 1.00 95.00 188 GLY A CA 1
ATOM 1482 C C . GLY A 1 188 ? 7.397 -2.247 -13.637 1.00 95.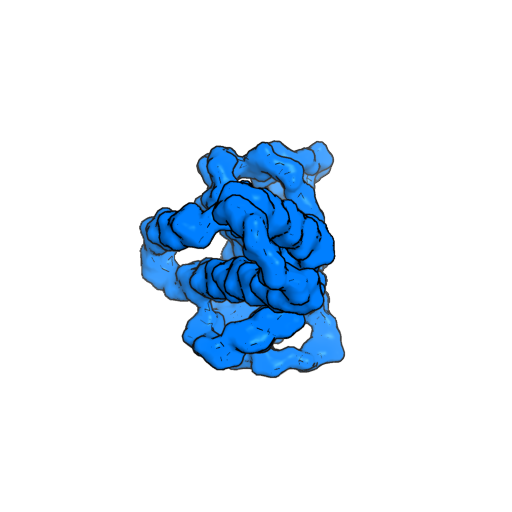00 188 GLY A C 1
ATOM 1483 O O . GLY A 1 188 ? 6.240 -2.589 -13.891 1.00 95.00 188 GLY A O 1
ATOM 1484 N N . THR A 1 189 ? 7.862 -2.187 -12.386 1.00 97.75 189 THR A N 1
ATOM 1485 C CA . THR A 1 189 ? 7.007 -2.417 -11.216 1.00 97.75 189 THR A CA 1
ATOM 1486 C C . THR A 1 189 ? 6.240 -1.167 -10.796 1.00 97.75 189 THR A C 1
ATOM 1488 O O . THR A 1 189 ? 6.647 -0.029 -11.047 1.00 97.75 189 THR A O 1
ATOM 1491 N N . VAL A 1 190 ? 5.111 -1.396 -10.128 1.00 98.25 190 VAL A N 1
ATOM 1492 C CA . VAL A 1 190 ? 4.375 -0.370 -9.384 1.00 98.25 190 VAL A CA 1
ATOM 1493 C C . VAL A 1 190 ? 4.379 -0.791 -7.927 1.00 98.25 190 VAL A C 1
ATOM 1495 O O . VAL A 1 190 ? 4.002 -1.918 -7.611 1.00 98.25 190 VAL A O 1
ATOM 1498 N N . VAL A 1 191 ? 4.802 0.097 -7.033 1.00 98.56 191 VAL A N 1
ATOM 1499 C CA . VAL A 1 191 ? 4.878 -0.216 -5.604 1.00 98.56 191 VAL A CA 1
ATOM 1500 C C . VAL A 1 191 ? 3.808 0.559 -4.856 1.00 98.56 191 VAL A C 1
ATOM 1502 O O . VAL A 1 191 ? 3.679 1.767 -5.030 1.00 98.56 191 VAL A O 1
ATOM 1505 N N . TYR A 1 192 ? 3.058 -0.119 -3.998 1.00 98.38 192 TYR A N 1
ATOM 1506 C CA . TYR A 1 192 ? 2.113 0.504 -3.081 1.00 98.38 192 TYR A CA 1
ATOM 1507 C C . TYR A 1 192 ? 2.560 0.322 -1.640 1.00 98.38 192 TYR A C 1
ATOM 1509 O O . TYR A 1 192 ? 3.115 -0.712 -1.275 1.00 98.38 192 TYR A O 1
ATOM 1517 N N . THR A 1 193 ? 2.260 1.301 -0.794 1.00 97.31 193 THR A N 1
ATOM 1518 C CA . THR A 1 193 ? 2.394 1.150 0.658 1.00 97.31 193 THR A CA 1
ATOM 1519 C C . THR A 1 193 ? 1.116 1.527 1.370 1.00 97.31 193 THR A C 1
ATOM 1521 O O . THR A 1 193 ? 0.521 2.537 1.007 1.00 97.31 193 THR A O 1
ATOM 1524 N N . LEU A 1 194 ? 0.785 0.799 2.436 1.00 95.69 194 LEU A N 1
ATOM 1525 C CA . LEU A 1 194 ? -0.084 1.265 3.519 1.00 95.69 194 LEU A CA 1
ATOM 1526 C C . LEU A 1 194 ? 0.785 1.492 4.759 1.00 95.69 194 LEU A C 1
ATOM 1528 O O . LEU A 1 194 ? 1.481 0.575 5.198 1.00 95.69 194 LEU A O 1
ATOM 1532 N N . SER A 1 195 ? 0.778 2.705 5.306 1.00 92.56 195 SER A N 1
ATOM 1533 C CA . SER A 1 195 ? 1.494 3.030 6.547 1.00 92.56 195 SER A CA 1
ATOM 1534 C C . SER A 1 195 ? 0.680 2.675 7.790 1.00 92.56 195 SER A C 1
ATOM 1536 O O . SER A 1 195 ? -0.549 2.641 7.730 1.00 92.56 195 SER A O 1
ATOM 1538 N N . GLU A 1 196 ? 1.327 2.564 8.960 1.00 89.31 196 GLU A N 1
ATOM 1539 C CA . GLU A 1 196 ? 0.590 2.450 10.229 1.00 89.31 196 GLU A CA 1
ATOM 1540 C C . GLU A 1 196 ? -0.329 3.668 10.461 1.00 89.31 196 GLU A C 1
ATOM 1542 O O . GLU A 1 196 ? -1.355 3.578 11.125 1.00 89.31 196 GLU A O 1
ATOM 1547 N N . THR A 1 197 ? -0.004 4.829 9.888 1.00 88.12 197 THR A N 1
ATOM 1548 C CA . THR A 1 197 ? -0.856 6.030 9.942 1.00 88.12 197 THR A CA 1
ATOM 1549 C C . THR A 1 197 ? -2.072 5.978 9.005 1.00 88.12 197 THR A C 1
ATOM 1551 O O . THR A 1 197 ? -2.900 6.888 9.036 1.00 88.12 197 THR A O 1
ATOM 1554 N N . GLY A 1 198 ? -2.210 4.914 8.207 1.00 90.50 198 GLY A N 1
ATOM 1555 C CA . GLY A 1 198 ? -3.336 4.670 7.306 1.00 90.50 198 GLY A CA 1
ATOM 1556 C C . GLY A 1 198 ? -3.216 5.339 5.937 1.00 90.50 198 GLY A C 1
ATOM 1557 O O . GLY A 1 198 ? -4.192 5.356 5.190 1.00 90.50 198 GLY A O 1
ATOM 1558 N N . HIS A 1 199 ? -2.058 5.911 5.599 1.00 93.88 199 HIS A N 1
ATOM 1559 C CA . HIS A 1 199 ? -1.853 6.547 4.301 1.00 93.88 199 HIS A CA 1
ATOM 1560 C C . HIS A 1 199 ? -1.454 5.529 3.242 1.00 93.88 199 HIS A C 1
ATOM 1562 O O . HIS A 1 199 ? -0.630 4.649 3.500 1.00 93.88 199 HIS A O 1
ATOM 1568 N N . VAL A 1 200 ? -2.009 5.704 2.042 1.00 96.44 200 VAL A N 1
ATOM 1569 C CA . VAL A 1 200 ? -1.668 4.911 0.867 1.00 96.44 200 VAL A CA 1
ATOM 1570 C C . VAL A 1 200 ? -0.826 5.757 -0.071 1.00 96.44 200 VAL A C 1
ATOM 1572 O O . VAL A 1 200 ? -1.175 6.902 -0.355 1.00 96.44 200 VAL A O 1
ATOM 1575 N N . ARG A 1 201 ? 0.276 5.190 -0.557 1.00 97.19 201 ARG A N 1
ATOM 1576 C CA . ARG A 1 201 ? 1.135 5.804 -1.576 1.00 97.19 201 ARG A CA 1
ATOM 1577 C C . ARG A 1 201 ? 1.400 4.822 -2.697 1.00 97.19 201 ARG A C 1
ATOM 1579 O O . ARG A 1 201 ? 1.521 3.629 -2.435 1.00 97.19 201 ARG A O 1
ATOM 1586 N N . ARG A 1 202 ? 1.519 5.354 -3.908 1.00 97.81 202 ARG A N 1
ATOM 1587 C CA . ARG A 1 202 ? 1.900 4.654 -5.132 1.00 97.81 202 ARG A CA 1
ATOM 1588 C C . ARG A 1 202 ? 3.217 5.220 -5.638 1.00 97.81 202 ARG A C 1
ATOM 1590 O O . ARG A 1 202 ? 3.334 6.431 -5.852 1.00 97.81 202 ARG A O 1
ATOM 1597 N N . PHE A 1 203 ? 4.165 4.338 -5.904 1.00 98.00 203 PHE A N 1
ATOM 1598 C CA . PHE A 1 203 ? 5.488 4.674 -6.396 1.00 98.00 203 PHE A CA 1
ATOM 1599 C C . PHE A 1 203 ? 5.731 4.029 -7.755 1.00 98.00 203 PHE A C 1
ATOM 1601 O O . PHE A 1 203 ? 5.485 2.836 -7.937 1.00 98.00 203 PHE A O 1
ATOM 1608 N N . VAL A 1 204 ? 6.225 4.827 -8.698 1.00 97.25 204 VAL A N 1
ATOM 1609 C CA . VAL A 1 204 ? 6.645 4.370 -10.027 1.00 97.25 204 VAL A CA 1
ATOM 1610 C C . VAL A 1 204 ? 7.936 5.083 -10.385 1.00 97.25 204 VAL A C 1
ATOM 1612 O O . VAL A 1 204 ? 7.992 6.310 -10.320 1.00 97.25 204 VAL A O 1
ATOM 1615 N N . GLN A 1 205 ? 8.966 4.320 -10.762 1.00 96.06 205 GLN A N 1
ATOM 1616 C CA . GLN A 1 205 ? 10.263 4.850 -11.201 1.00 96.06 205 GLN A CA 1
ATOM 1617 C C . GLN A 1 205 ? 10.866 5.870 -10.219 1.00 96.06 205 GLN A C 1
ATOM 1619 O O . GLN A 1 205 ? 11.343 6.932 -10.618 1.00 96.06 205 GLN A O 1
ATOM 1624 N N . GLY A 1 206 ? 10.809 5.573 -8.918 1.00 95.62 206 GLY A N 1
ATOM 1625 C CA . GLY A 1 206 ? 11.375 6.429 -7.874 1.00 95.62 206 GLY A CA 1
ATOM 1626 C C . GLY A 1 206 ? 10.573 7.695 -7.572 1.00 95.62 206 GLY A C 1
ATOM 1627 O O . GLY A 1 206 ? 11.104 8.607 -6.947 1.00 95.62 206 GLY A O 1
ATOM 1628 N N . LYS A 1 207 ? 9.312 7.785 -8.012 1.00 95.88 207 LYS A N 1
ATOM 1629 C CA . LYS A 1 207 ? 8.443 8.950 -7.785 1.00 95.88 207 LYS A CA 1
ATOM 1630 C C . LYS A 1 207 ? 7.138 8.560 -7.115 1.00 95.88 207 LYS A C 1
ATOM 1632 O O . LYS A 1 207 ? 6.542 7.541 -7.465 1.00 95.88 207 LYS A O 1
ATOM 1637 N N . ILE A 1 208 ? 6.651 9.417 -6.221 1.00 97.06 208 ILE A N 1
ATOM 1638 C CA . ILE A 1 208 ? 5.289 9.335 -5.686 1.00 97.06 208 ILE A CA 1
ATOM 1639 C C . ILE A 1 208 ? 4.332 9.825 -6.773 1.00 97.06 208 ILE A C 1
ATOM 1641 O O . ILE A 1 208 ? 4.307 11.002 -7.110 1.00 97.06 208 ILE A O 1
ATOM 1645 N N . THR A 1 209 ? 3.560 8.909 -7.347 1.00 96.19 209 THR A N 1
ATOM 1646 C CA . THR A 1 209 ? 2.631 9.213 -8.456 1.00 96.19 209 THR A CA 1
ATOM 1647 C C . THR A 1 209 ? 1.181 9.295 -8.002 1.00 96.19 209 THR A C 1
ATOM 1649 O O . THR A 1 209 ? 0.336 9.830 -8.710 1.00 96.19 209 THR A O 1
ATOM 1652 N N . PHE A 1 210 ? 0.892 8.777 -6.811 1.00 96.56 210 PHE A N 1
ATOM 1653 C CA . PHE A 1 210 ? -0.388 8.918 -6.141 1.00 96.56 210 PHE A CA 1
ATOM 1654 C C . PHE A 1 210 ? -0.175 8.818 -4.626 1.00 96.56 210 PHE A C 1
ATOM 1656 O O . PHE A 1 210 ? 0.635 8.012 -4.160 1.00 96.56 210 PHE A O 1
ATOM 1663 N N . SER A 1 211 ? -0.891 9.632 -3.851 1.00 96.19 211 SER A N 1
ATOM 1664 C CA . SER A 1 211 ? -0.840 9.613 -2.389 1.00 96.19 211 SER A CA 1
ATOM 1665 C C . SER A 1 211 ? -2.169 10.058 -1.787 1.00 96.19 211 SER A C 1
ATOM 1667 O O . SER A 1 211 ? -2.873 10.905 -2.340 1.00 96.19 211 SER A O 1
ATOM 1669 N N . THR A 1 212 ? -2.500 9.499 -0.625 1.00 95.00 212 THR A N 1
ATOM 1670 C CA . THR A 1 212 ? -3.591 9.986 0.230 1.00 95.00 212 THR A CA 1
ATOM 1671 C C . THR A 1 212 ? -3.128 11.063 1.213 1.00 95.00 212 THR A C 1
ATOM 1673 O O . THR A 1 212 ? -3.919 11.520 2.034 1.00 95.00 212 THR A O 1
ATOM 1676 N N . VAL A 1 213 ? -1.849 11.444 1.177 1.00 93.06 213 VAL A N 1
ATOM 1677 C CA . VAL A 1 213 ? -1.324 12.636 1.850 1.00 93.06 213 VAL A CA 1
ATOM 1678 C C . VAL A 1 213 ? -1.360 13.798 0.872 1.00 93.06 213 VAL A C 1
ATOM 1680 O O . VAL A 1 213 ? -0.878 13.689 -0.259 1.00 93.06 213 VAL A O 1
ATOM 1683 N N . ASP A 1 214 ? -1.894 14.923 1.328 1.00 87.56 214 ASP A N 1
ATOM 1684 C CA . ASP A 1 214 ? -1.930 16.142 0.534 1.00 87.56 214 ASP A CA 1
ATOM 1685 C C . ASP A 1 214 ? -0.511 16.611 0.176 1.00 87.56 214 ASP A C 1
ATOM 1687 O O . ASP A 1 214 ? 0.422 16.514 0.972 1.00 87.56 214 ASP A O 1
ATOM 1691 N N . HIS A 1 215 ? -0.360 17.145 -1.037 1.00 85.75 215 HIS A N 1
ATOM 1692 C CA . HIS A 1 215 ? 0.882 17.737 -1.553 1.00 85.75 215 HIS A CA 1
ATOM 1693 C C . HIS A 1 215 ? 2.068 16.781 -1.807 1.00 85.75 215 HIS A C 1
ATOM 1695 O O . HIS A 1 215 ? 3.161 17.261 -2.105 1.00 85.75 215 HIS A O 1
ATOM 1701 N N . GLU A 1 216 ? 1.880 15.456 -1.762 1.00 86.75 216 GLU A N 1
ATOM 1702 C CA . GLU A 1 216 ? 2.926 14.481 -2.144 1.00 86.75 216 GLU A CA 1
ATOM 1703 C C . GLU A 1 216 ? 2.917 14.099 -3.631 1.00 86.75 216 GLU A C 1
ATOM 1705 O O . GLU A 1 216 ? 3.885 13.537 -4.136 1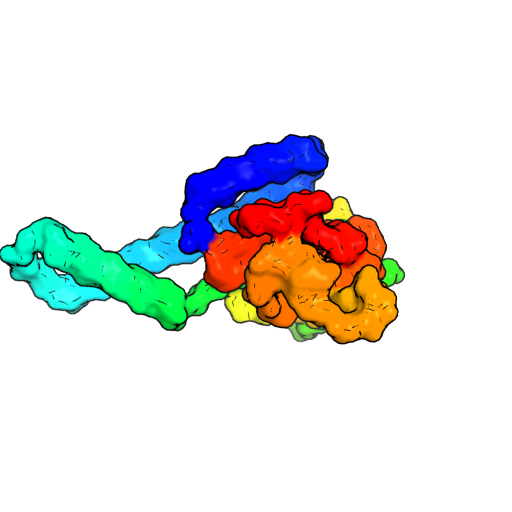.00 86.75 216 GLU A O 1
ATOM 1710 N N . THR A 1 217 ? 1.838 14.404 -4.351 1.00 73.69 217 THR A N 1
ATOM 1711 C CA . THR A 1 217 ? 1.755 14.210 -5.802 1.00 73.69 217 THR A CA 1
ATOM 1712 C C . THR A 1 217 ? 2.168 15.500 -6.504 1.00 73.69 217 THR A C 1
ATOM 1714 O O . THR A 1 217 ? 1.453 16.502 -6.408 1.00 73.69 217 THR A O 1
ATOM 1717 N N . LYS A 1 218 ? 3.315 15.480 -7.187 1.00 52.22 218 LYS A N 1
ATOM 1718 C CA . LYS A 1 218 ? 3.774 16.552 -8.080 1.00 52.22 218 LYS A CA 1
ATOM 1719 C C . LYS A 1 218 ? 3.905 16.039 -9.504 1.00 52.22 218 LYS A C 1
ATOM 1721 O O . LYS A 1 218 ? 4.491 14.947 -9.672 1.00 52.22 218 LYS A O 1
#

Foldseek 3Di:
DDDLVLLVVLLVVVCVVCVVVVLVSLVSVLLSLLQVVVVVVLLVVLVVVVVVVVCPPPDDPVVVVVSSVVSSVVCLVPPQFFKAKEKEQDDCVQCVVFKDADPDDFPQAFPASNDPVCNVSSNVCSRADDHFYAHNRRGTHGPSIHGHPQQLCVVVPNDPDACVSLLHPDHDDPSVRSQLSCLQRVAPIWMWIQDSVGKIFIHHNSATCGISDPRSHD

pLDDT: mean 89.25, std 9.53, range [49.94, 98.56]

Secondary structure (DSSP, 8-state):
---HHHHHHHHHHHHHHHTT-HHHHHHHHHHHHHHHHHHHHHHHHHHHHHHHTT------HHHHHHHHHHHHHHHHHHS----EEEEES--HHHHGGGEEE-SS--TTTT-BTT-GGGHHHHHHHTTS-SEEEE-TTSBEEEEEEEE-S--GGGGGTT----TTTTT-SS---HHHHHHHHHHHHSTT-EEEEE-TT--EEEEETTEEEEESSTT---